Protein AF-A0A7J3JBQ0-F1 (afdb_monomer_lite)

Foldseek 3Di:
DQDPQLDPWDKDKDKDWDADPDQPQFFPQKDWFATWIFIAIDDDPVCVVPQFTLEWDKDKDATHVVVVDDPLWDKAKWFADPVVSATAGFAFDAADNVRRITMGIDGHTHTMIIMTGDDDQCCQALVDWDKFFLPDFLQWQFALAFQCADPLGNQGLQVLRAVVSQVCVVPVVVDGHNHQPQD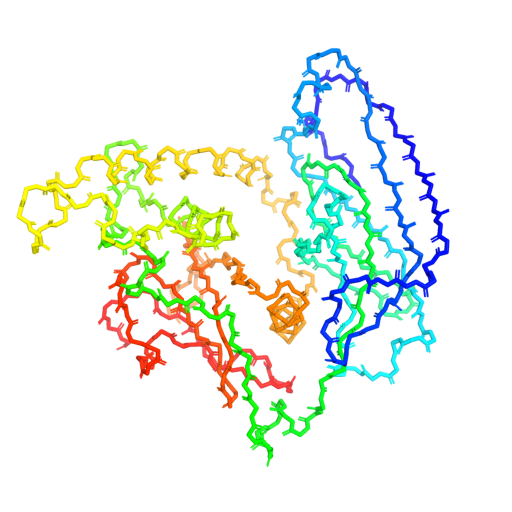DDDNVDCPRSPVRRVNSSVSSVVRCSHHVPADPVRPNRDHDDLLSVVSSQVVRCNGRSTKAKDKDWDDDPVGHTDPHIGIWIFRMDTSQKTAIGGSNDGRDDSPPPLRIFGQHNVHRTPDDRDSDPDD

Structure (mmCIF, N/CA/C/O backbone):
data_AF-A0A7J3JBQ0-F1
#
_entry.id   AF-A0A7J3JBQ0-F1
#
loop_
_atom_site.group_PDB
_atom_site.id
_atom_site.type_symbol
_atom_site.label_atom_id
_atom_site.label_alt_id
_atom_site.label_comp_id
_atom_site.label_asym_id
_atom_site.label_entity_id
_atom_site.label_seq_id
_atom_site.pdbx_PDB_ins_code
_atom_site.Cartn_x
_atom_site.Cartn_y
_atom_site.Cartn_z
_atom_site.occupancy
_atom_site.B_iso_or_equiv
_atom_site.auth_seq_id
_atom_site.auth_comp_id
_atom_site.auth_asym_id
_atom_site.auth_atom_id
_atom_site.pdbx_PDB_model_num
ATOM 1 N N . MET A 1 1 ? -8.208 13.333 13.831 1.00 84.56 1 MET A N 1
ATOM 2 C CA . MET A 1 1 ? -7.727 14.726 13.793 1.00 84.56 1 MET A CA 1
ATOM 3 C C . MET A 1 1 ? -7.898 15.285 12.387 1.00 84.56 1 MET A C 1
ATOM 5 O O . MET A 1 1 ? -7.485 14.633 11.439 1.00 84.56 1 MET A O 1
ATOM 9 N N . VAL A 1 2 ? -8.504 16.468 12.246 1.00 85.94 2 VAL A N 1
ATOM 10 C CA . VAL A 1 2 ? -8.586 17.178 10.956 1.00 85.94 2 VAL A CA 1
ATOM 11 C C . VAL A 1 2 ? -7.499 18.256 10.957 1.00 85.94 2 VAL A C 1
ATOM 13 O O . VAL A 1 2 ? -7.583 19.156 11.800 1.00 85.94 2 VAL A O 1
ATOM 16 N N . PRO A 1 3 ? -6.460 18.170 10.106 1.00 85.31 3 PRO A N 1
ATOM 17 C CA . PRO A 1 3 ? -5.401 19.165 10.109 1.00 85.31 3 PRO A CA 1
ATOM 18 C C . PRO A 1 3 ? -5.907 20.509 9.560 1.00 85.31 3 PRO A C 1
ATOM 20 O O . PRO A 1 3 ? -6.877 20.553 8.791 1.00 85.31 3 PRO A O 1
ATOM 23 N N . PRO A 1 4 ? -5.261 21.631 9.928 1.00 85.06 4 PRO A N 1
ATOM 24 C CA . PRO A 1 4 ? -5.578 22.930 9.352 1.00 85.06 4 PRO A CA 1
ATOM 25 C C . PRO A 1 4 ? -5.521 22.893 7.821 1.00 85.06 4 PRO A C 1
ATOM 27 O O . PRO A 1 4 ? -4.608 22.310 7.233 1.00 85.06 4 PRO A O 1
ATOM 30 N N . ALA A 1 5 ? -6.489 23.555 7.183 1.00 86.19 5 ALA A N 1
ATOM 31 C CA . ALA A 1 5 ? -6.626 23.613 5.728 1.00 86.19 5 ALA A CA 1
ATOM 32 C C . ALA A 1 5 ? -6.818 22.249 5.028 1.00 86.19 5 ALA A C 1
ATOM 34 O O . ALA A 1 5 ? -6.585 22.154 3.829 1.00 86.19 5 ALA A O 1
ATOM 35 N N . ALA A 1 6 ? -7.292 21.211 5.734 1.00 86.38 6 ALA A N 1
ATOM 36 C CA . ALA A 1 6 ? -7.830 20.005 5.087 1.00 86.38 6 ALA A CA 1
ATOM 37 C C . ALA A 1 6 ? -9.113 20.285 4.281 1.00 86.38 6 ALA A C 1
ATOM 39 O O . ALA A 1 6 ? -9.521 19.486 3.447 1.00 86.38 6 ALA A O 1
ATOM 40 N N . THR A 1 7 ? -9.766 21.410 4.558 1.00 87.69 7 THR A N 1
ATOM 41 C CA . THR A 1 7 ? -10.915 21.948 3.831 1.00 87.69 7 THR A CA 1
ATOM 42 C C . THR A 1 7 ? -10.974 23.459 4.068 1.00 87.69 7 THR A C 1
ATOM 44 O O . THR A 1 7 ? -10.470 23.959 5.081 1.00 87.69 7 THR A O 1
ATOM 47 N N . SER A 1 8 ? -11.571 24.194 3.129 1.00 87.06 8 SER A N 1
ATOM 48 C CA . SER A 1 8 ? -11.804 25.643 3.239 1.00 87.06 8 SER A CA 1
ATOM 49 C C . SER A 1 8 ? -13.160 25.998 3.857 1.00 87.06 8 SER A C 1
ATOM 51 O O . SER A 1 8 ? -13.429 27.173 4.115 1.00 87.06 8 SER A O 1
ATOM 53 N N . GLU A 1 9 ? -14.008 25.001 4.114 1.00 89.00 9 GLU A N 1
ATOM 54 C CA . GLU A 1 9 ? -15.359 25.186 4.635 1.00 89.00 9 GLU A CA 1
ATOM 55 C C . GLU A 1 9 ? -15.649 24.330 5.875 1.00 89.00 9 GLU A C 1
ATOM 57 O O . GLU A 1 9 ? -14.892 23.433 6.240 1.00 89.00 9 GLU A O 1
ATOM 62 N N . ASN A 1 10 ? -16.767 24.622 6.545 1.00 88.56 10 ASN A N 1
ATOM 63 C CA . ASN A 1 10 ? -17.211 23.848 7.700 1.00 88.56 10 ASN A CA 1
ATOM 64 C C . ASN A 1 10 ? -17.825 22.523 7.239 1.00 88.56 10 ASN A C 1
ATOM 66 O O . ASN A 1 10 ? -18.817 22.526 6.513 1.00 88.56 10 ASN A O 1
ATOM 70 N N . ILE A 1 11 ? -17.276 21.412 7.728 1.00 91.81 11 ILE A N 1
ATOM 71 C CA . ILE A 1 11 ? -17.759 20.060 7.438 1.00 91.81 11 ILE A CA 1
ATOM 72 C C . ILE A 1 11 ? -18.505 19.507 8.648 1.00 91.81 11 ILE A C 1
ATOM 74 O O . ILE A 1 11 ? -18.041 19.616 9.787 1.00 91.81 11 ILE A O 1
ATOM 78 N N . GLN A 1 12 ? -19.673 18.924 8.398 1.00 90.88 12 GLN A N 1
ATOM 79 C CA . GLN A 1 12 ? -20.440 18.183 9.390 1.00 90.88 12 GLN A CA 1
ATOM 80 C C . GLN A 1 12 ? -20.091 16.704 9.287 1.00 90.88 12 GLN A C 1
ATOM 82 O O . GLN A 1 12 ? -20.143 16.133 8.201 1.00 90.88 12 GLN A O 1
ATOM 87 N N . PHE A 1 13 ? -19.768 16.096 10.426 1.00 91.19 13 PHE A N 1
ATOM 88 C CA . PHE A 1 13 ? -19.478 14.671 10.520 1.00 91.19 13 PHE A CA 1
ATOM 89 C C . PHE A 1 13 ? -20.625 13.968 11.241 1.00 91.19 13 PHE A C 1
ATOM 91 O O . PHE A 1 13 ? -21.042 14.417 12.315 1.00 91.19 13 PHE A O 1
ATOM 98 N N . SER A 1 14 ? -21.089 12.849 10.697 1.00 93.12 14 SER A N 1
ATOM 99 C CA . SER A 1 14 ? -21.918 11.886 11.424 1.00 93.12 14 SER A CA 1
ATOM 100 C C . SER A 1 14 ? -21.177 10.569 11.547 1.00 93.12 14 SER A C 1
ATOM 102 O O . SER A 1 14 ? -20.600 10.077 10.586 1.00 93.12 14 SER A O 1
ATOM 104 N N . ILE A 1 15 ? -21.183 10.008 12.753 1.00 93.88 15 ILE A N 1
ATOM 105 C CA . ILE A 1 15 ? -20.579 8.709 13.034 1.00 93.88 15 ILE A CA 1
ATOM 106 C C . ILE A 1 15 ? -21.689 7.796 13.529 1.00 93.88 15 ILE A C 1
ATOM 108 O O . ILE A 1 15 ? -22.412 8.142 14.468 1.00 93.88 15 ILE A O 1
ATOM 112 N N . SER A 1 16 ? -21.820 6.634 12.906 1.00 96.00 16 SER A N 1
ATOM 113 C CA . SER A 1 16 ? -22.742 5.588 13.331 1.00 96.00 16 SER A CA 1
ATOM 114 C C . SER A 1 16 ? -22.050 4.229 13.313 1.00 96.00 16 SER A C 1
ATOM 116 O O . SER A 1 16 ? -20.932 4.093 12.814 1.00 96.00 16 SER A O 1
ATOM 118 N N . TYR A 1 17 ? -22.673 3.230 13.931 1.00 96.31 17 TYR A N 1
ATOM 119 C CA . TYR A 1 17 ? -22.128 1.881 13.953 1.00 96.31 17 TYR A CA 1
ATOM 120 C C . TYR A 1 17 ? -23.224 0.822 13.936 1.00 96.31 17 TYR A C 1
ATOM 122 O O . TYR A 1 17 ? -24.310 1.026 14.485 1.00 96.31 17 TYR A O 1
ATOM 130 N N . ALA A 1 18 ? -22.910 -0.332 13.354 1.00 95.25 18 ALA A N 1
ATOM 131 C CA . ALA A 1 18 ? -23.806 -1.478 13.268 1.00 95.25 18 ALA A CA 1
ATOM 132 C C . ALA A 1 18 ? -23.086 -2.789 13.608 1.00 95.25 18 ALA A C 1
ATOM 134 O O . ALA A 1 18 ? -21.888 -2.946 13.363 1.00 95.25 18 ALA A O 1
ATOM 135 N N . ASP A 1 19 ? -23.828 -3.739 14.180 1.00 94.31 19 ASP A N 1
ATOM 136 C CA . ASP A 1 19 ? -23.324 -5.094 14.397 1.00 94.31 19 ASP A CA 1
ATOM 137 C C . ASP A 1 19 ? -23.078 -5.806 13.066 1.00 94.31 19 ASP A C 1
ATOM 139 O O . ASP A 1 19 ? -23.892 -5.741 12.142 1.00 94.31 19 ASP A O 1
ATOM 143 N N . VAL A 1 20 ? -21.959 -6.523 12.992 1.00 89.62 20 VAL A N 1
ATOM 144 C CA . VAL A 1 20 ? -21.573 -7.312 11.823 1.00 89.62 20 VAL A CA 1
ATOM 145 C C . VAL A 1 20 ? -21.943 -8.762 12.087 1.00 89.62 20 VAL A C 1
ATOM 147 O O . VAL A 1 20 ? -21.326 -9.432 12.907 1.00 89.62 20 VAL A O 1
ATOM 150 N N . SER A 1 21 ? -22.980 -9.245 11.403 1.00 79.38 21 SER A N 1
ATOM 151 C CA . SER A 1 21 ? -23.399 -10.652 11.499 1.00 79.38 21 SER A CA 1
ATOM 152 C C . SER A 1 21 ? -22.644 -11.558 10.523 1.00 79.38 21 SER A C 1
ATOM 154 O O . SER A 1 21 ? -22.430 -12.735 10.808 1.00 79.38 21 SER A O 1
ATOM 156 N N . ASN A 1 22 ? -22.214 -11.007 9.387 1.00 76.19 22 ASN A N 1
ATOM 157 C CA . ASN A 1 22 ? -21.378 -11.655 8.388 1.00 76.19 22 ASN A CA 1
ATOM 158 C C . ASN A 1 22 ? -20.638 -10.603 7.550 1.00 76.19 22 ASN A C 1
ATOM 160 O O . ASN A 1 22 ? -21.114 -9.483 7.377 1.00 76.19 22 ASN A O 1
ATOM 164 N N . VAL A 1 23 ? -19.502 -10.993 6.975 1.00 79.88 23 VAL A N 1
ATOM 165 C CA . VAL A 1 23 ? -18.815 -10.225 5.930 1.00 79.88 23 VAL A CA 1
ATOM 166 C C . VAL A 1 23 ? -18.577 -11.167 4.768 1.00 79.88 23 VAL A C 1
ATOM 168 O O . VAL A 1 23 ? -17.897 -12.185 4.901 1.00 79.88 23 VAL A O 1
ATOM 171 N N . ASN A 1 24 ? -19.187 -10.861 3.629 1.00 78.19 24 ASN A N 1
ATOM 172 C CA . ASN A 1 24 ? -19.006 -11.672 2.437 1.00 78.19 24 ASN A CA 1
ATOM 173 C C . ASN A 1 24 ? -17.591 -11.466 1.888 1.00 78.19 24 ASN A C 1
ATOM 175 O O . ASN A 1 24 ? -17.124 -10.338 1.784 1.00 78.19 24 ASN A O 1
ATOM 179 N N . GLY A 1 25 ? -16.932 -12.558 1.500 1.00 77.56 25 GLY A N 1
ATOM 180 C CA . GLY A 1 25 ? -15.635 -12.492 0.827 1.00 77.56 25 GLY A CA 1
ATOM 181 C C . GLY A 1 25 ? -14.418 -12.355 1.742 1.00 77.56 25 GLY A C 1
ATOM 182 O O . GLY A 1 25 ? -13.318 -12.244 1.209 1.00 77.56 25 GLY A O 1
ATOM 183 N N . LEU A 1 26 ? -14.568 -12.420 3.074 1.00 87.62 26 LEU A N 1
ATOM 184 C CA . LEU A 1 26 ? -13.399 -12.563 3.947 1.00 87.62 26 LEU A CA 1
ATOM 185 C C . LEU A 1 26 ? -12.677 -13.891 3.661 1.00 87.62 26 LEU A C 1
ATOM 187 O O . LEU A 1 26 ? -13.336 -14.930 3.524 1.00 87.62 26 LEU A O 1
ATOM 191 N N . PRO A 1 27 ? -11.337 -13.880 3.565 1.00 88.81 27 PRO A N 1
ATOM 192 C CA . PRO A 1 27 ? -10.557 -15.095 3.373 1.00 88.81 27 PRO A CA 1
ATOM 193 C C . PRO A 1 27 ? -10.622 -15.994 4.615 1.00 88.81 27 PRO A C 1
ATOM 195 O O . PRO A 1 27 ? -10.949 -15.563 5.721 1.00 88.81 27 PRO A O 1
ATOM 198 N N . GLN A 1 28 ? -10.269 -17.268 4.438 1.00 87.25 28 GLN A N 1
ATOM 199 C CA . GLN A 1 28 ? -10.105 -18.182 5.566 1.00 87.25 28 GLN A CA 1
ATOM 200 C C . GLN A 1 28 ? -9.040 -17.644 6.533 1.00 87.25 28 GLN A C 1
ATOM 202 O O . GLN A 1 28 ? -7.972 -17.225 6.096 1.00 87.25 28 GLN A O 1
ATOM 207 N N . GLY A 1 29 ? -9.334 -17.692 7.834 1.00 87.19 29 GLY A N 1
ATOM 208 C CA . GLY A 1 29 ? -8.451 -17.154 8.871 1.00 87.19 29 GLY A CA 1
ATOM 209 C C . GLY A 1 29 ? -8.616 -15.653 9.108 1.00 87.19 29 GLY A C 1
ATOM 210 O O . GLY A 1 29 ? -7.898 -15.113 9.932 1.00 87.19 29 GLY A O 1
ATOM 211 N N . ALA A 1 30 ? -9.550 -14.974 8.432 1.00 92.00 30 ALA A N 1
ATOM 212 C CA . ALA A 1 30 ? -9.903 -13.594 8.749 1.00 92.00 30 ALA A CA 1
ATOM 213 C C . ALA A 1 30 ? -11.265 -13.497 9.448 1.00 92.00 30 ALA A C 1
ATOM 215 O O . ALA A 1 30 ? -12.238 -14.136 9.030 1.00 92.00 30 ALA A O 1
ATOM 216 N N . SER A 1 31 ? -11.349 -12.654 10.475 1.00 91.56 31 SER A N 1
ATOM 217 C CA . SER A 1 31 ? -12.566 -12.408 11.258 1.00 91.56 31 SER A CA 1
ATOM 218 C C . SER A 1 31 ? -12.794 -10.916 11.497 1.00 91.56 31 SER A C 1
ATOM 220 O O . SER A 1 31 ? -11.837 -10.172 11.711 1.00 91.56 31 SER A O 1
ATOM 222 N N . PRO A 1 32 ? -14.055 -10.443 11.497 1.00 93.50 32 PRO A N 1
ATOM 223 C CA . PRO A 1 32 ? -14.367 -9.094 11.950 1.00 93.50 32 PRO A CA 1
ATOM 224 C C . PRO A 1 32 ? -13.909 -8.893 13.397 1.00 93.50 32 PRO A C 1
ATOM 226 O O . PRO A 1 32 ? -14.232 -9.696 14.268 1.00 93.50 32 PRO A O 1
ATOM 229 N N . ALA A 1 33 ? -13.203 -7.797 13.642 1.00 94.00 33 ALA A N 1
ATOM 230 C CA . ALA A 1 33 ? -12.693 -7.386 14.944 1.00 94.00 33 ALA A CA 1
ATOM 231 C C . ALA A 1 33 ? -13.270 -6.027 15.374 1.00 94.00 33 ALA A C 1
ATOM 233 O O . ALA A 1 33 ? -12.750 -5.380 16.271 1.00 94.00 33 ALA A O 1
ATOM 234 N N . SER A 1 34 ? -14.329 -5.536 14.730 1.00 94.94 34 SER A N 1
ATOM 235 C CA . SER A 1 34 ? -15.082 -4.366 15.189 1.00 94.94 34 SER A CA 1
ATOM 236 C C . SER A 1 34 ? -16.527 -4.427 14.702 1.00 94.94 34 SER A C 1
ATOM 238 O O . SER A 1 34 ? -16.898 -5.248 13.863 1.00 94.94 34 SER A O 1
ATOM 240 N N . LYS A 1 35 ? -17.345 -3.490 15.188 1.00 95.00 35 LYS A N 1
ATOM 241 C CA . LYS A 1 35 ? -18.579 -3.098 14.495 1.00 95.00 35 LYS A CA 1
ATOM 242 C C . LYS A 1 35 ? -18.239 -2.483 13.132 1.00 95.00 35 LYS A C 1
ATOM 244 O O . LYS A 1 35 ? -17.121 -1.999 12.944 1.00 95.00 35 LYS A O 1
ATOM 249 N N . LEU A 1 36 ? -19.206 -2.450 12.217 1.00 94.75 36 LEU A N 1
ATOM 250 C CA . LEU A 1 36 ? -19.108 -1.613 11.023 1.00 94.75 36 LEU A CA 1
ATOM 251 C C . LEU A 1 36 ? -19.275 -0.164 11.475 1.00 94.75 36 LEU A C 1
ATOM 253 O O . LEU A 1 36 ? -20.298 0.154 12.080 1.00 94.75 36 LEU A O 1
ATOM 257 N N . ILE A 1 37 ? -18.271 0.676 11.253 1.00 96.06 37 ILE A N 1
ATOM 258 C CA . ILE A 1 37 ? -18.263 2.081 11.666 1.00 96.06 37 ILE A CA 1
ATOM 259 C C . ILE A 1 37 ? -18.427 2.934 10.416 1.00 96.06 37 ILE A C 1
ATOM 261 O O . ILE A 1 37 ? -17.511 3.021 9.605 1.00 96.06 37 ILE A O 1
ATOM 265 N N . THR A 1 38 ? -19.572 3.587 10.278 1.00 94.75 38 THR A N 1
ATOM 266 C CA . THR A 1 38 ? -19.823 4.533 9.190 1.00 94.75 38 THR A CA 1
ATOM 267 C C . THR A 1 38 ? -19.430 5.920 9.658 1.00 94.75 38 THR A C 1
ATOM 269 O O . THR A 1 38 ? -19.914 6.391 10.695 1.00 94.75 38 THR A O 1
ATOM 272 N N . ILE A 1 39 ? -18.559 6.574 8.897 1.00 92.25 39 ILE A N 1
ATOM 273 C CA . ILE A 1 39 ? -18.278 7.996 9.058 1.00 92.25 39 ILE A CA 1
ATOM 274 C C . ILE A 1 39 ? -18.763 8.677 7.786 1.00 92.25 39 ILE A C 1
ATOM 276 O O . ILE A 1 39 ? -18.259 8.381 6.713 1.00 92.25 39 ILE A O 1
ATOM 280 N N . ASP A 1 40 ? -19.711 9.598 7.905 1.00 90.62 40 ASP A N 1
ATOM 281 C CA . ASP A 1 40 ? -20.103 10.460 6.794 1.00 90.62 40 ASP A CA 1
ATOM 282 C C . ASP A 1 40 ? -19.560 11.864 7.032 1.00 90.62 40 ASP A C 1
ATOM 284 O O . ASP A 1 40 ? -19.584 12.377 8.159 1.00 90.62 40 ASP A O 1
ATOM 288 N N . ALA A 1 41 ? -19.116 12.504 5.955 1.00 90.00 41 ALA A N 1
ATOM 289 C CA . ALA A 1 41 ? -18.790 13.918 5.927 1.00 90.00 41 ALA A CA 1
ATOM 290 C C . ALA A 1 41 ? -19.706 14.625 4.932 1.00 90.00 41 ALA A C 1
ATOM 292 O O . ALA A 1 41 ? -19.916 14.168 3.816 1.00 90.00 41 ALA A O 1
ATOM 293 N N . SER A 1 42 ? -20.259 15.766 5.330 1.00 90.31 42 SER A N 1
ATOM 294 C CA . SER A 1 42 ? -21.062 16.591 4.430 1.00 90.31 42 SER A CA 1
ATOM 295 C C . SER A 1 42 ? -20.705 18.066 4.560 1.00 90.31 42 SER A C 1
ATOM 297 O O . SER A 1 42 ? -20.492 18.591 5.658 1.00 90.31 42 SER A O 1
ATOM 299 N N . GLY A 1 43 ? -20.626 18.733 3.412 1.00 89.81 43 GLY A N 1
ATOM 300 C CA . GLY A 1 43 ? -20.320 20.154 3.269 1.00 89.81 43 GLY A CA 1
ATOM 301 C C . GLY A 1 43 ? -21.168 20.798 2.174 1.00 89.81 43 GLY A C 1
ATOM 302 O O . GLY A 1 43 ? -22.317 20.403 1.940 1.00 89.81 43 GLY A O 1
ATOM 303 N N . SER A 1 44 ? -20.618 21.798 1.484 1.00 90.69 44 SER A N 1
ATOM 304 C CA . SER A 1 44 ? -21.263 22.393 0.311 1.00 90.69 44 SER A CA 1
ATOM 305 C C . SER A 1 44 ? -21.430 21.399 -0.843 1.00 90.69 44 SER A C 1
ATOM 307 O O . SER A 1 44 ? -20.801 20.344 -0.905 1.00 90.69 44 SER A O 1
ATOM 309 N N . THR A 1 45 ? -22.212 21.794 -1.853 1.00 89.38 45 THR A N 1
ATOM 310 C CA . THR A 1 45 ? -22.296 21.087 -3.142 1.00 89.38 45 THR A CA 1
ATOM 311 C C . THR A 1 45 ? -20.927 20.869 -3.798 1.00 89.38 45 THR A C 1
ATOM 313 O O . THR A 1 45 ? -20.773 19.925 -4.568 1.00 89.38 45 THR A O 1
ATOM 316 N N . ILE A 1 46 ? -19.939 21.733 -3.531 1.00 86.50 46 ILE A N 1
ATOM 317 C CA . ILE A 1 46 ? -18.590 21.600 -4.095 1.00 86.50 46 ILE A CA 1
ATOM 318 C C . ILE A 1 46 ? -17.827 20.491 -3.372 1.00 86.50 46 ILE A C 1
ATOM 320 O O . ILE A 1 46 ? -17.289 19.618 -4.050 1.00 86.50 46 ILE A O 1
ATOM 324 N N . PHE A 1 47 ? -17.823 20.485 -2.035 1.00 88.38 47 PHE A N 1
ATOM 325 C CA . PHE A 1 47 ? -17.207 19.407 -1.257 1.00 88.38 47 PHE A CA 1
ATOM 326 C C . PHE A 1 47 ? -17.868 18.064 -1.568 1.00 88.38 47 PHE A C 1
ATOM 328 O O . PHE A 1 47 ? -17.189 17.134 -1.996 1.00 88.38 47 PHE A O 1
ATOM 335 N N . ASN A 1 48 ? -19.202 17.998 -1.510 1.00 87.62 48 ASN A N 1
ATOM 336 C CA . ASN A 1 48 ? -19.966 16.766 -1.741 1.00 87.62 48 ASN A CA 1
ATOM 337 C C . ASN A 1 48 ? -19.827 16.216 -3.176 1.00 87.62 48 ASN A C 1
ATOM 339 O O . ASN A 1 48 ? -20.253 15.098 -3.446 1.00 87.62 48 ASN A O 1
ATOM 343 N N . LYS A 1 49 ? -19.269 16.984 -4.125 1.00 86.94 49 LYS A N 1
ATOM 344 C CA . LYS A 1 49 ? -18.983 16.486 -5.479 1.00 86.94 49 LYS A CA 1
ATOM 345 C C . LYS A 1 49 ? -17.844 15.466 -5.485 1.00 86.94 49 LYS A C 1
ATOM 347 O O . LYS A 1 49 ? -17.857 14.561 -6.316 1.00 86.94 49 LYS A O 1
ATOM 352 N N . TYR A 1 50 ? -16.848 15.664 -4.627 1.00 83.06 50 TYR A N 1
ATOM 353 C CA . TYR A 1 50 ? -15.670 14.800 -4.540 1.00 83.06 50 TYR A CA 1
ATOM 354 C C . TYR A 1 50 ? -15.635 13.995 -3.242 1.00 83.06 50 TYR A C 1
ATOM 356 O O . TYR A 1 50 ? -14.965 12.971 -3.217 1.00 83.06 50 TYR A O 1
ATOM 364 N N . ASP A 1 51 ? -16.348 14.459 -2.210 1.00 85.94 51 ASP A N 1
ATOM 365 C CA . ASP A 1 51 ? -16.422 13.864 -0.873 1.00 85.94 51 ASP A CA 1
ATOM 366 C C . ASP A 1 51 ? -15.033 13.522 -0.311 1.00 85.94 51 ASP A C 1
ATOM 368 O O . ASP A 1 51 ? -14.740 12.422 0.159 1.00 85.94 51 ASP A O 1
ATOM 372 N N . MET A 1 52 ? -14.120 14.482 -0.476 1.00 88.00 52 MET A N 1
ATOM 373 C CA . MET A 1 52 ? -12.704 14.309 -0.205 1.00 88.00 52 MET A CA 1
ATOM 374 C C . MET A 1 52 ? -12.110 15.599 0.358 1.00 88.00 52 MET A C 1
ATOM 376 O O . MET A 1 52 ? -12.392 16.696 -0.126 1.00 88.00 52 MET A O 1
ATOM 380 N N . PHE A 1 53 ? -11.264 15.450 1.369 1.00 88.88 53 PHE A N 1
ATOM 381 C CA . PHE A 1 53 ? -10.466 16.517 1.952 1.00 88.88 53 PHE A CA 1
ATOM 382 C C . PHE A 1 53 ? -9.242 16.828 1.081 1.00 88.88 53 PHE A C 1
ATOM 384 O O . PHE A 1 53 ? -8.650 15.943 0.461 1.00 88.88 53 PHE A O 1
ATOM 391 N N . ASP A 1 54 ? -8.813 18.090 1.102 1.00 87.25 54 ASP A N 1
ATOM 392 C CA . ASP A 1 54 ? -7.600 18.565 0.422 1.00 87.25 54 ASP A CA 1
ATOM 393 C C . ASP A 1 54 ? -6.316 18.037 1.088 1.00 87.25 54 ASP A C 1
ATOM 395 O O . ASP A 1 54 ? -5.245 18.028 0.476 1.00 87.25 54 ASP A O 1
ATOM 399 N N . LYS A 1 55 ? -6.428 17.585 2.345 1.00 87.44 55 LYS A N 1
ATOM 400 C CA . LYS A 1 55 ? -5.378 16.893 3.094 1.00 87.44 55 LYS A CA 1
ATOM 401 C C . LYS A 1 55 ? -5.915 15.609 3.721 1.00 87.44 55 LYS A C 1
ATOM 403 O O . LYS A 1 55 ? -7.046 15.622 4.209 1.00 87.44 55 LYS A O 1
ATOM 408 N N . PRO A 1 56 ? -5.106 14.539 3.812 1.00 87.88 56 PRO A N 1
ATOM 409 C CA . PRO A 1 56 ? -5.451 13.391 4.631 1.00 87.88 56 PRO A CA 1
ATOM 410 C C . PRO A 1 56 ? -5.754 13.800 6.077 1.00 87.88 56 PRO A C 1
ATOM 412 O O . PRO A 1 56 ? -5.068 14.630 6.675 1.00 87.88 56 PRO A O 1
ATOM 415 N N . ILE A 1 57 ? -6.779 13.182 6.640 1.00 88.06 57 ILE A N 1
ATOM 416 C CA . ILE A 1 57 ? -7.205 13.300 8.027 1.00 88.06 57 ILE A CA 1
ATOM 417 C C . ILE A 1 57 ? -6.808 12.039 8.795 1.00 88.06 57 ILE A C 1
ATOM 419 O O . ILE A 1 57 ? -6.802 10.932 8.257 1.00 88.06 57 ILE A O 1
ATOM 423 N N . GLU A 1 58 ? -6.499 12.207 10.073 1.00 90.31 58 GLU A N 1
ATOM 424 C CA . GLU A 1 58 ? -6.183 11.097 10.969 1.00 90.31 58 GLU A CA 1
ATOM 425 C C . GLU A 1 58 ? -7.469 10.557 11.602 1.00 90.31 58 GLU A C 1
ATOM 427 O O . GLU A 1 58 ? -8.261 11.322 12.162 1.00 90.31 58 GLU A O 1
ATOM 432 N N . VAL A 1 59 ? -7.679 9.248 11.552 1.00 91.88 59 VAL A N 1
ATOM 433 C CA . VAL A 1 59 ? -8.841 8.573 12.135 1.00 91.88 59 VAL A CA 1
ATOM 434 C C . VAL A 1 59 ? -8.341 7.520 13.113 1.00 91.88 59 VAL A C 1
ATOM 436 O O . VAL A 1 59 ? -7.501 6.701 12.755 1.00 91.88 59 VAL A O 1
ATOM 439 N N . THR A 1 60 ? -8.868 7.541 14.338 1.00 94.69 60 THR A N 1
ATOM 440 C CA . THR A 1 60 ? -8.579 6.544 15.376 1.00 94.69 60 THR A CA 1
ATOM 441 C C . THR A 1 60 ? -9.866 5.820 15.729 1.00 94.69 60 THR A C 1
ATOM 443 O O . THR A 1 60 ? -10.803 6.450 16.223 1.00 94.69 60 THR A O 1
ATOM 446 N N . LEU A 1 61 ? -9.913 4.512 15.479 1.00 95.94 61 LEU A N 1
ATOM 447 C CA . LEU A 1 61 ? -11.098 3.680 15.693 1.00 95.94 61 LEU A CA 1
ATOM 448 C C . LEU A 1 61 ? -10.808 2.532 16.673 1.00 95.94 61 LEU A C 1
ATOM 450 O O . LEU A 1 61 ? -9.692 2.003 16.673 1.00 95.94 61 LEU A O 1
ATOM 454 N N . PRO A 1 62 ? -11.791 2.146 17.509 1.00 96.19 62 PRO A N 1
ATOM 455 C CA . PRO A 1 62 ? -11.657 1.033 18.439 1.00 96.19 62 PRO A CA 1
ATOM 456 C C . PRO A 1 62 ? -11.911 -0.321 17.766 1.00 96.19 62 PRO A C 1
ATOM 458 O O . PRO A 1 62 ? -12.778 -0.432 16.896 1.00 96.19 62 PRO A O 1
ATOM 461 N N . TYR A 1 63 ? -11.217 -1.355 18.232 1.00 94.88 63 TYR A N 1
ATOM 462 C CA . TYR A 1 63 ? -11.457 -2.753 17.877 1.00 94.88 63 TYR A CA 1
ATOM 463 C C . TYR A 1 63 ? -11.791 -3.594 19.121 1.00 94.88 63 TYR A C 1
ATOM 465 O O . TYR A 1 63 ? -11.570 -3.181 20.260 1.00 94.88 63 TYR A O 1
ATOM 473 N N . ASP A 1 64 ? -12.379 -4.764 18.897 1.00 92.00 64 ASP A N 1
ATOM 474 C CA . ASP A 1 64 ? -12.753 -5.740 19.913 1.00 92.00 64 ASP A CA 1
ATOM 475 C C . ASP A 1 64 ? -11.540 -6.591 20.301 1.00 92.00 64 ASP A C 1
ATOM 477 O O . ASP A 1 64 ? -11.038 -7.408 19.526 1.00 92.00 64 ASP A O 1
ATOM 481 N N . SER A 1 65 ? -11.069 -6.403 21.529 1.00 85.69 65 SER A N 1
ATOM 482 C CA . SER A 1 65 ? -9.918 -7.123 22.066 1.00 85.69 65 SER A CA 1
ATOM 483 C C . SER A 1 65 ? -10.193 -8.565 22.460 1.00 85.69 65 SER A C 1
ATOM 485 O O . SER A 1 65 ? -9.258 -9.284 22.788 1.00 85.69 65 SER A O 1
ATOM 487 N N . THR A 1 66 ? -11.452 -9.002 22.436 1.00 82.94 66 THR A N 1
ATOM 488 C CA . THR A 1 66 ? -11.801 -10.413 22.660 1.00 82.94 66 THR A CA 1
ATOM 489 C C . THR A 1 66 ? -11.598 -11.277 21.417 1.00 82.94 66 THR A C 1
ATOM 491 O O . THR A 1 66 ? -11.669 -12.504 21.503 1.00 82.94 66 THR A O 1
ATOM 494 N N . VAL A 1 67 ? -11.373 -10.631 20.270 1.00 74.50 67 VAL A N 1
ATOM 495 C CA . VAL A 1 67 ? -11.069 -11.272 18.991 1.00 74.50 67 VAL A CA 1
ATOM 496 C C . VAL A 1 67 ? -9.552 -11.284 18.777 1.00 74.50 67 VAL A C 1
ATOM 498 O O . VAL A 1 67 ? -9.012 -12.326 18.448 1.00 74.50 67 VAL A O 1
ATOM 501 N N . ALA A 1 68 ? -8.861 -10.186 19.109 1.00 65.81 68 ALA A N 1
ATOM 502 C CA . ALA A 1 68 ? -7.403 -10.052 19.027 1.00 65.81 68 ALA A CA 1
ATOM 503 C C . ALA A 1 68 ? -6.663 -10.854 20.118 1.00 65.81 68 ALA A C 1
ATOM 505 O O . ALA A 1 68 ? -6.377 -10.343 21.205 1.00 65.81 68 ALA A O 1
ATOM 506 N N . ASN A 1 69 ? -6.356 -12.119 19.831 1.00 61.50 69 ASN A N 1
ATOM 507 C CA . ASN A 1 69 ? -5.949 -13.083 20.864 1.00 61.50 69 ASN A CA 1
ATOM 508 C C . ASN A 1 69 ? -4.453 -13.434 20.858 1.00 61.50 69 ASN A C 1
ATOM 510 O O . ASN A 1 69 ? -3.970 -14.061 21.804 1.00 61.50 69 ASN A O 1
ATOM 514 N N . ASP A 1 70 ? -3.728 -13.052 19.806 1.00 65.75 70 ASP A N 1
ATOM 515 C CA . ASP A 1 70 ? -2.320 -13.387 19.590 1.00 65.75 70 ASP A CA 1
ATOM 516 C C . ASP A 1 70 ? -1.596 -12.202 18.931 1.00 65.75 70 ASP A C 1
ATOM 518 O O . ASP A 1 70 ? -2.090 -11.636 17.958 1.00 65.75 70 ASP A O 1
ATOM 522 N N . ASP A 1 71 ? -0.406 -11.849 19.428 1.00 68.38 71 ASP A N 1
ATOM 523 C CA . ASP A 1 71 ? 0.433 -10.779 18.863 1.00 68.38 71 ASP A CA 1
ATOM 524 C C . ASP A 1 71 ? 0.761 -11.015 17.368 1.00 68.38 71 ASP A C 1
ATOM 526 O O . ASP A 1 71 ? 1.085 -10.076 16.636 1.00 68.38 71 ASP A O 1
ATOM 530 N N . THR A 1 72 ? 0.693 -12.266 16.899 1.00 72.31 72 THR A N 1
ATOM 531 C CA . THR A 1 72 ? 0.913 -12.636 15.491 1.00 72.31 72 THR A CA 1
ATOM 532 C C . THR A 1 72 ? -0.277 -12.382 14.575 1.00 72.31 72 THR A C 1
ATOM 534 O O . THR A 1 72 ? -0.093 -12.394 13.355 1.00 72.31 72 THR A O 1
ATOM 537 N N . SER A 1 73 ? -1.457 -12.113 15.135 1.00 86.31 73 SER A N 1
ATOM 538 C CA . SER A 1 73 ? -2.704 -11.923 14.397 1.00 86.31 73 SER A CA 1
ATOM 539 C C . SER A 1 73 ? -3.036 -10.433 14.280 1.00 86.31 73 SER A C 1
ATOM 541 O O . SER A 1 73 ? -3.698 -9.868 15.153 1.00 86.31 73 SER A O 1
ATOM 543 N N . PRO A 1 74 ? -2.550 -9.729 13.236 1.00 91.00 74 PRO A N 1
ATOM 544 C CA . PRO A 1 74 ? -2.745 -8.291 13.139 1.00 91.00 74 PRO A CA 1
ATOM 545 C C . PRO A 1 74 ? -4.216 -7.939 12.942 1.00 91.00 74 PRO A C 1
ATOM 547 O O . PRO A 1 74 ? -4.857 -8.396 11.992 1.00 91.00 74 PRO A O 1
ATOM 550 N N . VAL A 1 75 ? -4.708 -7.018 13.768 1.00 94.00 75 VAL A N 1
ATOM 551 C CA . VAL A 1 75 ? -5.967 -6.314 13.520 1.00 94.00 75 VAL A CA 1
ATOM 552 C C . VAL A 1 75 ? -5.682 -5.084 12.673 1.00 94.00 75 VAL A C 1
ATOM 554 O O . VAL A 1 75 ? -4.832 -4.268 13.032 1.00 94.00 75 VAL A O 1
ATOM 557 N N . ARG A 1 76 ? -6.368 -4.921 11.542 1.00 94.88 76 ARG A N 1
ATOM 558 C CA . ARG A 1 76 ? -6.245 -3.733 10.679 1.00 94.88 76 ARG A CA 1
ATOM 559 C C . ARG A 1 76 ? -7.617 -3.243 10.243 1.00 94.88 76 ARG A C 1
ATOM 561 O O . ARG A 1 76 ? -8.550 -4.032 10.131 1.00 94.88 76 ARG A O 1
ATOM 568 N N . PHE A 1 77 ? -7.739 -1.937 10.018 1.00 95.31 77 PHE A N 1
ATOM 569 C CA . PHE A 1 77 ? -8.953 -1.365 9.448 1.00 95.31 77 PHE A CA 1
ATOM 570 C C . PHE A 1 77 ? -8.923 -1.428 7.924 1.00 95.31 77 PHE A C 1
ATOM 572 O O . PHE A 1 77 ? -7.887 -1.281 7.276 1.00 95.31 77 PHE A O 1
ATOM 579 N N . TYR A 1 78 ? -10.106 -1.639 7.372 1.00 94.69 78 TYR A N 1
ATOM 580 C CA . TYR A 1 78 ? -10.386 -1.653 5.950 1.00 94.69 78 TYR A CA 1
ATOM 581 C C . TYR A 1 78 ? -11.582 -0.754 5.707 1.00 94.69 78 TYR A C 1
ATOM 583 O O . TYR A 1 78 ? -12.485 -0.691 6.547 1.00 94.69 78 TYR A O 1
ATOM 591 N N . TRP A 1 79 ? -11.599 -0.068 4.570 1.00 91.56 79 TRP A N 1
ATOM 592 C CA . TRP A 1 79 ? -12.819 0.579 4.119 1.00 91.56 79 TRP A CA 1
ATOM 593 C C . TRP A 1 79 ? -13.627 -0.425 3.295 1.00 91.56 79 TRP A C 1
ATOM 595 O O . TRP A 1 79 ? -13.072 -1.218 2.532 1.00 91.56 79 TRP A O 1
ATOM 605 N N . TYR A 1 80 ? -14.937 -0.426 3.498 1.00 89.81 80 TYR A N 1
ATOM 606 C CA . TYR A 1 80 ? -15.874 -1.276 2.787 1.00 89.81 80 TYR A CA 1
ATOM 607 C C . TYR A 1 80 ? -16.501 -0.492 1.638 1.00 89.81 80 TYR A C 1
ATOM 609 O O . TYR A 1 80 ? -17.084 0.577 1.834 1.00 89.81 80 TYR A O 1
ATOM 617 N N . ASP A 1 81 ? -16.370 -1.033 0.432 1.00 85.69 81 ASP A N 1
ATOM 618 C CA . ASP A 1 81 ? -17.066 -0.566 -0.755 1.00 85.69 81 ASP A CA 1
ATOM 619 C C . ASP A 1 81 ? -18.398 -1.307 -0.874 1.00 85.69 81 ASP A C 1
ATOM 621 O O . ASP A 1 81 ? -18.456 -2.465 -1.299 1.00 85.69 81 ASP A O 1
ATOM 625 N N . SER A 1 82 ? -19.489 -0.629 -0.532 1.00 81.94 82 SER A N 1
ATOM 626 C CA . SER A 1 82 ? -20.834 -1.196 -0.635 1.00 81.94 82 SER A CA 1
ATOM 627 C C . SER A 1 82 ? -21.285 -1.455 -2.079 1.00 81.94 82 SER A C 1
ATOM 629 O O . SER A 1 82 ? -22.174 -2.283 -2.288 1.00 81.94 82 SER A O 1
ATOM 631 N N . GLN A 1 83 ? -20.678 -0.806 -3.082 1.00 82.44 83 GLN A N 1
ATOM 632 C CA . GLN A 1 83 ? -21.021 -1.005 -4.494 1.00 82.44 83 GLN A CA 1
ATOM 633 C C . GLN A 1 83 ? -20.428 -2.302 -5.040 1.00 82.44 83 GLN A C 1
ATOM 635 O O . GLN A 1 83 ? -21.077 -2.999 -5.823 1.00 82.44 83 GLN A O 1
ATOM 640 N N . THR A 1 84 ? -19.200 -2.630 -4.636 1.00 81.38 84 THR A N 1
ATOM 641 C CA . THR A 1 84 ? -18.505 -3.845 -5.089 1.00 81.38 84 THR A CA 1
ATOM 642 C C . THR A 1 84 ? -18.542 -4.982 -4.068 1.00 81.38 84 THR A C 1
ATOM 644 O O . THR A 1 84 ? -18.216 -6.120 -4.416 1.00 81.38 84 THR A O 1
ATOM 647 N N . GLY A 1 85 ? -18.970 -4.706 -2.834 1.00 83.62 85 GLY A N 1
ATOM 648 C CA . GLY A 1 85 ? -18.974 -5.652 -1.721 1.00 83.62 85 GLY A CA 1
ATOM 649 C C . GLY A 1 85 ? -17.565 -6.064 -1.293 1.00 83.62 85 GLY A C 1
ATOM 650 O O . GLY A 1 85 ? -17.378 -7.200 -0.858 1.00 83.62 85 GLY A O 1
ATOM 651 N N . ARG A 1 86 ? -16.569 -5.190 -1.484 1.00 86.25 86 ARG A N 1
ATOM 652 C CA . ARG A 1 86 ? -15.150 -5.476 -1.231 1.00 86.25 86 ARG A CA 1
ATOM 653 C C . ARG A 1 86 ? -14.600 -4.632 -0.097 1.00 86.25 86 ARG A C 1
ATOM 655 O O . ARG A 1 86 ? -15.052 -3.519 0.143 1.00 86.25 86 ARG A O 1
ATOM 662 N N . LEU A 1 87 ? -13.592 -5.178 0.569 1.00 91.50 87 LEU A N 1
ATOM 663 C CA . LEU A 1 87 ? -12.738 -4.440 1.487 1.00 91.50 87 LEU A CA 1
ATOM 664 C C . LEU A 1 87 ? -11.481 -3.999 0.743 1.00 91.50 87 LEU A C 1
ATOM 666 O O . LEU A 1 87 ? -10.908 -4.784 -0.014 1.00 91.50 87 LEU A O 1
ATOM 670 N N . ASP A 1 88 ? -11.027 -2.781 1.004 1.00 90.00 88 ASP A N 1
ATOM 671 C CA . ASP A 1 88 ? -9.702 -2.323 0.599 1.00 90.00 88 ASP A CA 1
ATOM 672 C C . ASP A 1 88 ? -8.982 -1.687 1.799 1.00 90.00 88 ASP A C 1
ATOM 674 O O . ASP A 1 88 ? -9.593 -1.206 2.759 1.00 90.00 88 ASP A O 1
ATOM 678 N N . SER A 1 89 ? -7.658 -1.811 1.807 1.00 89.62 89 SER A N 1
ATOM 679 C CA . SER A 1 89 ? -6.821 -1.476 2.955 1.00 89.62 89 SER A CA 1
ATOM 680 C C . SER A 1 89 ? -6.896 0.017 3.253 1.00 89.62 89 SER A C 1
ATOM 682 O O . SER A 1 89 ? -6.734 0.847 2.353 1.00 89.62 89 SER A O 1
ATOM 684 N N . THR A 1 90 ? -7.046 0.378 4.527 1.00 89.06 90 THR A N 1
ATOM 685 C CA . THR A 1 90 ? -6.681 1.730 4.960 1.00 89.06 90 THR A CA 1
ATOM 686 C C . THR A 1 90 ? -5.159 1.849 5.066 1.00 89.06 90 THR A C 1
ATOM 688 O O . THR A 1 90 ? -4.423 0.861 5.004 1.00 89.06 90 THR A O 1
ATOM 691 N N . GLY A 1 91 ? -4.654 3.066 5.280 1.00 83.19 91 GLY A N 1
ATOM 692 C CA . GLY A 1 91 ? -3.299 3.218 5.810 1.00 83.19 91 GLY A CA 1
ATOM 693 C C . GLY A 1 91 ? -3.160 2.572 7.197 1.00 83.19 91 GLY A C 1
ATOM 694 O O . GLY A 1 91 ? -4.141 2.163 7.815 1.00 83.19 91 GLY A O 1
ATOM 695 N N . PHE A 1 92 ? -1.937 2.533 7.718 1.00 88.56 92 PHE A N 1
ATOM 696 C CA . PHE A 1 92 ? -1.664 2.160 9.104 1.00 88.56 92 PHE A CA 1
ATOM 697 C C . PHE A 1 92 ? -0.618 3.116 9.667 1.00 88.56 92 PHE A C 1
ATOM 699 O O . PHE A 1 92 ? 0.494 3.193 9.142 1.00 88.56 92 PHE A O 1
ATOM 706 N N . LEU A 1 93 ? -0.993 3.866 10.702 1.00 88.81 93 LEU A N 1
ATOM 707 C CA . LEU A 1 93 ? -0.104 4.813 11.367 1.00 88.81 93 LEU A CA 1
ATOM 708 C C . LEU A 1 93 ? 0.376 4.260 12.707 1.00 88.81 93 LEU A C 1
ATOM 710 O O . LEU A 1 93 ? 1.578 4.258 12.968 1.00 88.81 93 LEU A O 1
ATOM 714 N N . SER A 1 94 ? -0.551 3.786 13.543 1.00 89.69 94 SER A N 1
ATOM 715 C CA . SER A 1 94 ? -0.244 3.272 14.878 1.00 89.69 94 SER A CA 1
ATOM 716 C C . SER A 1 94 ? -1.327 2.365 15.436 1.00 89.69 94 SER A C 1
ATOM 718 O O . SER A 1 94 ? -2.474 2.375 14.986 1.00 89.69 94 SER A O 1
ATOM 720 N N . GLU A 1 95 ? -0.951 1.624 16.471 1.00 90.12 95 GLU A N 1
ATOM 721 C CA . GLU A 1 95 ? -1.846 0.833 17.299 1.00 90.12 95 GLU A CA 1
ATOM 722 C C . GLU A 1 95 ? -1.548 1.115 18.775 1.00 90.12 95 GLU A C 1
ATOM 724 O O . GLU A 1 95 ? -0.388 1.165 19.189 1.00 90.12 95 GLU A O 1
ATOM 729 N N . ASP A 1 96 ? -2.599 1.306 19.567 1.00 91.38 96 ASP A N 1
ATOM 730 C CA . ASP A 1 96 ? -2.536 1.326 21.026 1.00 91.38 96 ASP A CA 1
ATOM 731 C C . ASP A 1 96 ? -3.239 0.069 21.541 1.00 91.38 96 ASP A C 1
ATOM 733 O O . ASP A 1 96 ? -4.465 0.035 21.662 1.00 91.38 96 ASP A O 1
ATOM 737 N N . THR A 1 97 ? -2.456 -0.967 21.842 1.00 88.44 97 THR A N 1
ATOM 738 C CA . THR A 1 97 ? -2.960 -2.263 22.322 1.00 88.44 97 THR A CA 1
ATOM 739 C C . THR A 1 97 ? -3.529 -2.197 23.736 1.00 88.44 97 THR A C 1
ATOM 741 O O . THR A 1 97 ? -4.264 -3.091 24.135 1.00 88.44 97 THR A O 1
ATOM 744 N N . SER A 1 98 ? -3.240 -1.139 24.503 1.00 89.94 98 SER A N 1
ATOM 745 C CA . SER A 1 98 ? -3.823 -0.949 25.837 1.00 89.94 98 SER A CA 1
ATOM 746 C C . SER A 1 98 ? -5.233 -0.363 25.775 1.00 89.94 98 SER A C 1
ATOM 748 O O . SER A 1 98 ? -6.054 -0.619 26.656 1.00 89.94 98 SER A O 1
ATOM 750 N N . LYS A 1 99 ? -5.513 0.432 24.735 1.00 93.38 99 LYS A N 1
ATOM 751 C CA . LYS A 1 99 ? -6.827 1.041 24.480 1.00 93.38 99 LYS A CA 1
ATOM 752 C C . LYS A 1 99 ? -7.620 0.324 23.394 1.00 93.38 99 LYS A C 1
ATOM 754 O O . LYS A 1 99 ? -8.779 0.668 23.188 1.00 93.38 99 LYS A O 1
ATOM 759 N N . HIS A 1 100 ? -6.994 -0.633 22.714 1.00 93.38 100 HIS A N 1
ATOM 760 C CA . HIS A 1 100 ? -7.540 -1.362 21.576 1.00 93.38 100 HIS A CA 1
ATOM 761 C C . HIS A 1 100 ? -8.017 -0.419 20.470 1.00 93.38 100 HIS A C 1
ATOM 763 O O . HIS A 1 100 ? -9.161 -0.467 20.022 1.00 93.38 100 HIS A O 1
ATOM 769 N N . THR A 1 101 ? -7.133 0.493 20.058 1.00 95.06 101 THR A N 1
ATOM 770 C CA . THR A 1 101 ? -7.412 1.453 18.983 1.00 95.06 101 THR A CA 1
ATOM 771 C C . THR A 1 101 ? -6.335 1.433 17.916 1.00 95.06 101 THR A C 1
ATOM 773 O O . THR A 1 101 ? -5.148 1.378 18.240 1.00 95.06 101 THR A O 1
ATOM 776 N N . ILE A 1 102 ? -6.740 1.584 16.659 1.00 94.25 102 ILE A N 1
ATOM 777 C CA . ILE A 1 102 ? -5.838 1.734 15.514 1.00 94.25 102 ILE A CA 1
ATOM 778 C C . ILE A 1 102 ? -6.043 3.111 14.903 1.00 94.25 102 ILE A C 1
ATOM 780 O O . ILE A 1 102 ? -7.174 3.584 14.780 1.00 94.25 102 ILE A O 1
ATOM 784 N N . THR A 1 103 ? -4.937 3.734 14.508 1.00 93.31 103 THR A N 1
ATOM 785 C CA . THR A 1 103 ? -4.921 5.030 13.836 1.00 93.31 103 THR A CA 1
ATOM 786 C C . THR A 1 103 ? -4.455 4.883 12.392 1.00 93.31 103 THR A C 1
ATOM 788 O O . THR A 1 103 ? -3.461 4.204 12.118 1.00 93.31 103 THR A O 1
ATOM 791 N N . PHE A 1 104 ? -5.142 5.546 11.465 1.00 91.12 104 PHE A N 1
ATOM 792 C CA . PHE A 1 104 ? -4.803 5.582 10.042 1.00 91.12 104 PHE A CA 1
ATOM 793 C C . PHE A 1 104 ? -5.112 6.946 9.416 1.00 91.12 104 PHE A C 1
ATOM 795 O O . PHE A 1 104 ? -5.800 7.777 10.006 1.00 91.12 104 PHE A O 1
ATOM 802 N N . LEU A 1 105 ? -4.590 7.169 8.208 1.00 87.88 105 LEU A N 1
ATOM 803 C CA . LEU A 1 105 ? -4.885 8.347 7.394 1.00 87.88 105 LEU A CA 1
ATOM 804 C C . LEU A 1 105 ? -5.899 7.996 6.304 1.00 87.88 105 LEU A C 1
ATOM 806 O O . LEU A 1 105 ? -5.772 6.954 5.656 1.00 87.88 105 LEU A O 1
ATOM 810 N N . THR A 1 106 ? -6.859 8.885 6.068 1.00 87.25 106 THR A N 1
ATOM 811 C CA . THR A 1 106 ? -7.777 8.818 4.922 1.00 87.25 106 THR A CA 1
ATOM 812 C C . THR A 1 106 ? -8.049 10.215 4.374 1.00 87.25 106 THR A C 1
ATOM 814 O O . THR A 1 106 ? -7.897 11.187 5.100 1.00 87.25 106 THR A O 1
ATOM 817 N N . ALA A 1 107 ? -8.426 10.348 3.104 1.00 86.00 107 ALA A N 1
ATOM 818 C CA . ALA A 1 107 ? -8.847 11.629 2.522 1.00 86.00 107 ALA A CA 1
ATOM 819 C C . ALA A 1 107 ? -10.353 11.678 2.229 1.00 86.00 107 ALA A C 1
ATOM 821 O O . ALA A 1 107 ? -10.886 12.756 2.015 1.00 86.00 107 ALA A O 1
ATOM 822 N N . SER A 1 108 ? -11.040 10.541 2.252 1.00 85.25 108 SER A N 1
ATOM 823 C CA . SER A 1 108 ? -12.496 10.425 2.147 1.00 85.25 108 SER A CA 1
ATOM 824 C C . SER A 1 108 ? -13.002 9.494 3.244 1.00 85.25 108 SER A C 1
ATOM 826 O O . SER A 1 108 ? -12.214 8.765 3.859 1.00 85.25 108 SER A O 1
ATOM 828 N N . PHE A 1 109 ? -14.301 9.505 3.519 1.00 84.44 109 PHE A N 1
ATOM 829 C CA . PHE A 1 109 ? -14.878 8.536 4.441 1.00 84.44 109 PHE A CA 1
ATOM 830 C C . PHE A 1 109 ? -15.762 7.525 3.731 1.00 84.44 109 PHE A C 1
ATOM 832 O O . PHE A 1 109 ? -16.239 7.749 2.624 1.00 84.44 109 PHE A O 1
ATOM 839 N N . SER A 1 110 ? -15.910 6.385 4.390 1.00 84.94 110 SER A N 1
ATOM 840 C CA . SER A 1 110 ? -16.789 5.296 4.004 1.00 84.94 110 SER A CA 1
ATOM 841 C C . SER A 1 110 ? -17.190 4.544 5.277 1.00 84.94 110 SER A C 1
ATOM 843 O O . SER A 1 110 ? -16.951 4.991 6.406 1.00 84.94 110 SER A O 1
ATOM 845 N N . ASP A 1 111 ? -17.746 3.360 5.085 1.00 92.56 111 ASP A N 1
ATOM 846 C CA . ASP A 1 111 ? -17.831 2.330 6.101 1.00 92.56 111 ASP A CA 1
ATOM 847 C C . ASP A 1 111 ? -16.441 1.748 6.390 1.00 92.56 111 ASP A C 1
ATOM 849 O O . ASP A 1 111 ? -15.702 1.390 5.472 1.00 92.56 111 ASP A O 1
ATOM 853 N N . PHE A 1 112 ? -16.092 1.614 7.667 1.00 94.75 112 PHE A N 1
ATOM 854 C CA . PHE A 1 112 ? -14.840 1.027 8.134 1.00 94.75 112 PHE A CA 1
ATOM 855 C C . PHE A 1 112 ? -15.098 -0.217 8.977 1.00 94.75 112 PHE A C 1
ATOM 857 O O . PHE A 1 112 ? -15.997 -0.245 9.820 1.00 94.75 112 PHE A O 1
ATOM 864 N N . LEU A 1 113 ? -14.262 -1.232 8.788 1.00 95.06 113 LEU A N 1
ATOM 865 C CA . LEU A 1 113 ? -14.309 -2.477 9.540 1.00 95.06 113 LEU A CA 1
ATOM 866 C C . LEU A 1 113 ? -12.897 -2.904 9.942 1.00 95.06 113 LEU A C 1
ATOM 868 O O . LEU A 1 113 ? -12.013 -2.988 9.089 1.00 95.06 113 LEU A O 1
ATOM 872 N N . ALA A 1 114 ? -12.688 -3.203 11.223 1.00 95.31 114 ALA A N 1
ATOM 873 C CA . ALA A 1 114 ? -11.488 -3.891 11.669 1.00 95.31 114 ALA A CA 1
ATOM 874 C C . ALA A 1 114 ? -11.600 -5.379 11.340 1.00 95.31 114 ALA A C 1
ATOM 876 O O . ALA A 1 114 ? -12.633 -6.004 11.589 1.00 95.31 114 ALA A O 1
ATOM 877 N N . VAL A 1 115 ? -10.524 -5.948 10.816 1.00 95.00 115 VAL A N 1
ATOM 878 C CA . VAL A 1 115 ? -10.394 -7.373 10.523 1.00 95.00 115 VAL A CA 1
ATOM 879 C C . VAL A 1 115 ? -9.122 -7.874 11.191 1.00 95.00 115 VAL A C 1
ATOM 881 O O . VAL A 1 115 ? -8.056 -7.282 11.020 1.00 95.00 115 VAL A O 1
ATOM 884 N N . GLU A 1 116 ? -9.252 -8.942 11.966 1.00 94.19 116 GLU A N 1
ATOM 885 C CA . GLU A 1 116 ? -8.135 -9.754 12.437 1.00 94.19 116 GLU A CA 1
ATOM 886 C C . GLU A 1 116 ? -7.797 -10.790 11.366 1.00 94.19 116 GLU A C 1
ATOM 888 O O . GLU A 1 116 ? -8.698 -11.347 10.733 1.00 94.19 116 GLU A O 1
ATOM 893 N N . VAL A 1 117 ? -6.508 -11.057 11.172 1.00 93.31 117 VAL A N 1
ATOM 894 C CA . VAL A 1 117 ? -6.033 -12.155 10.329 1.00 93.31 117 VAL A CA 1
ATOM 895 C C . VAL A 1 117 ? -5.173 -13.088 11.168 1.00 93.31 117 VAL A C 1
ATOM 897 O O . VAL A 1 117 ? -4.117 -12.675 11.633 1.00 93.31 117 VAL A O 1
ATOM 900 N N . ASP A 1 118 ? -5.601 -14.339 11.303 1.00 90.62 118 ASP A N 1
ATOM 901 C CA . ASP A 1 118 ? -4.854 -15.416 11.950 1.00 90.62 118 ASP A CA 1
ATOM 902 C C . ASP A 1 118 ? -3.667 -15.829 11.069 1.00 90.62 118 ASP A C 1
ATOM 904 O O . ASP A 1 118 ? -3.828 -16.358 9.960 1.00 90.62 118 ASP A O 1
ATOM 908 N N . ILE A 1 119 ? -2.459 -15.547 11.558 1.00 90.19 119 ILE A N 1
ATOM 909 C CA . ILE A 1 119 ? -1.202 -15.950 10.932 1.00 90.19 119 ILE A CA 1
ATOM 910 C C . ILE A 1 119 ? -0.367 -16.659 11.989 1.00 90.19 119 ILE A C 1
ATOM 912 O O . ILE A 1 119 ? 0.079 -16.055 12.959 1.00 90.19 119 ILE A O 1
ATOM 916 N N . LEU A 1 120 ? -0.084 -17.941 11.776 1.00 89.44 120 LEU A N 1
ATOM 917 C CA . LEU A 1 120 ? 0.648 -18.727 12.761 1.00 89.44 120 LEU A CA 1
ATOM 918 C C . LEU A 1 120 ? 2.095 -18.238 12.872 1.00 89.44 120 LEU A C 1
ATOM 920 O O 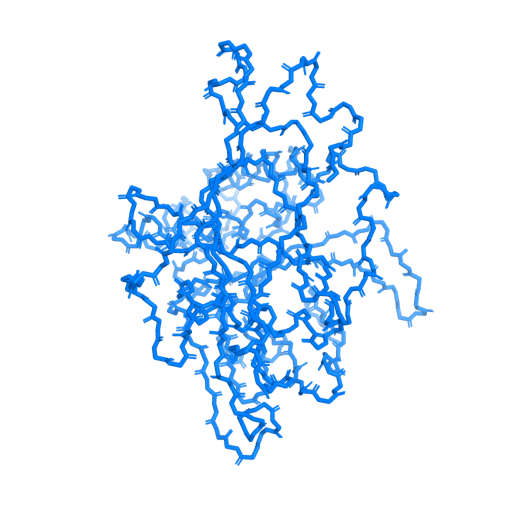. LEU A 1 120 ? 2.782 -18.077 11.862 1.00 89.44 120 LEU A O 1
ATOM 924 N N . LEU A 1 121 ? 2.626 -18.134 14.096 1.00 89.06 121 LEU A N 1
ATOM 925 C CA . LEU A 1 121 ? 4.036 -17.775 14.308 1.00 89.06 121 LEU A CA 1
ATOM 926 C C . LEU A 1 121 ? 4.995 -18.653 13.489 1.00 89.06 121 LEU A C 1
ATOM 928 O O . LEU A 1 121 ? 5.948 -18.144 12.910 1.00 89.06 121 LEU A O 1
ATOM 932 N N . SER A 1 122 ? 4.711 -19.955 13.391 1.00 89.81 122 SER A N 1
ATOM 933 C CA . SER A 1 122 ? 5.517 -20.918 12.624 1.00 89.81 122 SER A CA 1
ATOM 934 C C . SER A 1 122 ? 5.582 -20.615 11.119 1.00 89.81 122 SER A C 1
ATOM 936 O O . SER A 1 122 ? 6.520 -21.043 10.445 1.00 89.81 122 SER A O 1
ATOM 938 N N . GLN A 1 123 ? 4.615 -19.875 10.571 1.00 90.94 123 GLN A N 1
ATOM 939 C CA . GLN A 1 123 ? 4.624 -19.391 9.186 1.00 90.94 123 GLN A CA 1
ATOM 940 C C . GLN A 1 123 ? 5.543 -18.174 9.031 1.00 90.94 123 GLN A C 1
ATOM 942 O O . GLN A 1 123 ? 6.210 -18.020 8.009 1.00 90.94 123 GLN A O 1
ATOM 947 N N . LEU A 1 124 ? 5.614 -17.322 10.058 1.00 89.88 124 LEU A N 1
ATOM 948 C CA . LEU A 1 124 ? 6.408 -16.090 10.055 1.00 89.88 124 LEU A CA 1
ATOM 949 C C . LEU A 1 124 ? 7.842 -16.272 10.579 1.00 89.88 124 LEU A C 1
ATOM 951 O O . LEU A 1 124 ? 8.703 -15.440 10.287 1.00 89.88 124 LEU A O 1
ATOM 955 N N . SER A 1 125 ? 8.110 -17.342 11.3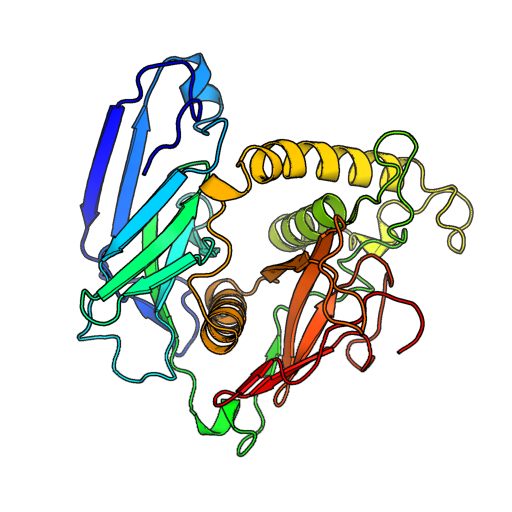35 1.00 87.12 125 SER A N 1
ATOM 956 C CA . SER A 1 125 ? 9.448 -17.737 11.801 1.00 87.12 125 SER A CA 1
ATOM 957 C C . SER A 1 125 ? 10.209 -18.602 10.788 1.00 87.12 125 SER A C 1
ATOM 959 O O . SER A 1 125 ? 11.396 -18.868 10.974 1.00 87.12 125 SER A O 1
ATOM 961 N N . GLY A 1 126 ? 9.548 -19.026 9.703 1.00 83.25 126 GLY A N 1
ATOM 962 C CA . GLY A 1 126 ? 10.126 -19.888 8.669 1.00 83.25 126 GLY A CA 1
ATOM 963 C C . GLY A 1 126 ? 10.211 -21.370 9.054 1.00 83.25 126 GLY A C 1
ATOM 964 O O . GLY A 1 126 ? 10.862 -22.142 8.353 1.00 83.25 126 GLY A O 1
ATOM 965 N N . GLU A 1 127 ? 9.563 -21.784 10.147 1.00 88.12 127 GLU A N 1
ATOM 966 C CA . GLU A 1 127 ? 9.445 -23.199 10.536 1.00 88.12 127 GLU A CA 1
ATOM 967 C C . GLU A 1 127 ? 8.538 -23.987 9.583 1.00 88.12 127 GLU A C 1
ATOM 969 O O . GLU A 1 127 ? 8.758 -25.174 9.338 1.00 88.12 127 GLU A O 1
ATOM 974 N N . THR A 1 128 ? 7.528 -23.322 9.024 1.00 91.94 128 THR A N 1
ATOM 975 C CA . THR A 1 128 ? 6.612 -23.872 8.024 1.00 91.94 128 THR A CA 1
ATOM 976 C C . THR A 1 128 ? 6.637 -23.012 6.769 1.00 91.94 128 THR A C 1
ATOM 978 O O . THR A 1 128 ? 6.743 -21.789 6.845 1.00 91.94 128 THR A O 1
ATOM 981 N N . SER A 1 129 ? 6.550 -23.653 5.599 1.00 94.31 129 SER A N 1
ATOM 982 C CA . SER A 1 129 ? 6.455 -22.905 4.345 1.00 94.31 129 SER A CA 1
ATOM 983 C C . SER A 1 129 ? 5.127 -22.165 4.287 1.00 94.31 129 SER A C 1
ATOM 985 O O . SER A 1 129 ? 4.071 -22.732 4.585 1.00 94.31 129 SER A O 1
ATOM 987 N N . TYR A 1 130 ? 5.192 -20.899 3.895 1.00 94.81 130 TYR A N 1
ATOM 988 C CA . TYR A 1 130 ? 4.039 -20.020 3.856 1.00 94.81 130 TYR A CA 1
ATOM 989 C C . TYR A 1 130 ? 4.168 -19.015 2.722 1.00 94.81 130 TYR A C 1
ATOM 991 O O . TYR A 1 130 ? 5.228 -18.427 2.488 1.00 94.81 130 TYR A O 1
ATOM 999 N N . SER A 1 131 ? 3.062 -18.803 2.014 1.00 96.19 131 SER A N 1
ATOM 1000 C CA . SER A 1 131 ? 3.011 -17.851 0.917 1.00 96.19 131 SER A CA 1
ATOM 1001 C C . SER A 1 131 ? 1.660 -17.168 0.818 1.00 96.19 131 SER A C 1
ATOM 1003 O O . SER A 1 131 ? 0.624 -17.819 0.935 1.00 96.19 131 SER A O 1
ATOM 1005 N N . VAL A 1 132 ? 1.698 -15.882 0.491 1.00 96.69 132 VAL A N 1
ATOM 1006 C CA . VAL A 1 132 ? 0.540 -15.077 0.104 1.00 96.69 132 VAL A CA 1
ATOM 1007 C C . VAL A 1 132 ? 0.784 -14.601 -1.322 1.00 96.69 132 VAL A C 1
ATOM 1009 O O . VAL A 1 132 ? 1.842 -14.047 -1.613 1.00 96.69 132 VAL A O 1
ATOM 1012 N N . ASP A 1 133 ? -0.170 -14.817 -2.221 1.00 96.81 133 ASP A N 1
ATOM 1013 C CA . ASP A 1 133 ? -0.067 -14.401 -3.619 1.00 96.81 133 ASP A CA 1
ATOM 1014 C C . ASP A 1 133 ? -1.336 -13.662 -4.030 1.00 96.81 133 ASP A C 1
ATOM 1016 O O . ASP A 1 133 ? -2.427 -14.228 -4.039 1.00 96.81 133 ASP A O 1
ATOM 1020 N N . THR A 1 134 ? -1.185 -12.390 -4.392 1.00 96.31 134 THR A N 1
ATOM 1021 C CA . THR A 1 134 ? -2.304 -11.556 -4.850 1.00 96.31 134 THR A CA 1
ATOM 1022 C C . THR A 1 134 ? -2.705 -11.865 -6.291 1.00 96.31 134 THR A C 1
ATOM 1024 O O . THR A 1 134 ? -3.741 -11.393 -6.751 1.00 96.31 134 THR A O 1
ATOM 1027 N N . GLY A 1 135 ? -1.881 -12.610 -7.038 1.00 95.75 135 GLY A N 1
ATOM 1028 C CA . GLY A 1 135 ? -2.032 -12.877 -8.471 1.00 95.75 135 GLY A CA 1
ATOM 1029 C C . GLY A 1 135 ? -1.431 -11.802 -9.382 1.00 95.75 135 GLY A C 1
ATOM 1030 O O . GLY A 1 135 ? -1.293 -12.033 -10.584 1.00 95.75 135 GLY A O 1
ATOM 1031 N N . PHE A 1 136 ? -1.017 -10.653 -8.840 1.00 96.94 136 PHE A N 1
ATOM 1032 C CA . PHE A 1 136 ? -0.336 -9.620 -9.618 1.00 96.94 136 PHE A CA 1
ATOM 1033 C C . PHE A 1 136 ? 1.046 -10.110 -10.072 1.00 96.94 136 PHE A C 1
ATOM 1035 O O . PHE A 1 136 ? 1.783 -10.757 -9.323 1.00 96.94 136 PHE A O 1
ATOM 1042 N N . ARG A 1 137 ? 1.417 -9.796 -11.313 1.00 96.00 137 ARG A N 1
ATOM 1043 C CA . ARG A 1 137 ? 2.725 -10.103 -11.901 1.00 96.00 137 ARG A CA 1
ATOM 1044 C C . ARG A 1 137 ? 3.310 -8.852 -12.552 1.00 96.00 137 ARG A C 1
ATOM 1046 O O . ARG A 1 137 ? 2.660 -8.303 -13.440 1.00 96.00 137 ARG A O 1
ATOM 1053 N N . PRO A 1 138 ? 4.539 -8.422 -12.208 1.00 96.75 138 PRO A N 1
ATOM 1054 C CA . PRO A 1 138 ? 5.166 -7.246 -12.819 1.00 96.75 138 PRO A CA 1
ATOM 1055 C C . PRO A 1 138 ? 5.158 -7.240 -14.353 1.00 96.75 138 PRO A C 1
ATOM 1057 O O . PRO A 1 138 ? 4.892 -6.204 -14.952 1.00 96.75 138 PRO A O 1
ATOM 1060 N N . SER A 1 139 ? 5.391 -8.394 -14.987 1.00 95.56 139 SER A N 1
ATOM 1061 C CA . SER A 1 139 ? 5.462 -8.553 -16.450 1.00 95.56 139 SER A CA 1
ATOM 1062 C C . SER A 1 139 ? 4.108 -8.636 -17.162 1.00 95.56 139 SER A C 1
ATOM 1064 O O . SER A 1 139 ? 4.067 -8.718 -18.385 1.00 95.56 139 SER A O 1
ATOM 1066 N N . ALA A 1 140 ? 3.000 -8.625 -16.420 1.00 95.31 140 ALA A N 1
ATOM 1067 C CA . ALA A 1 140 ? 1.651 -8.623 -16.987 1.00 95.31 140 ALA A CA 1
ATOM 1068 C C . ALA A 1 140 ? 0.838 -7.412 -16.515 1.00 95.31 140 ALA A C 1
ATOM 1070 O O . ALA A 1 140 ? 0.134 -6.781 -17.299 1.00 95.31 140 ALA A O 1
ATOM 1071 N N . ASN A 1 141 ? 0.938 -7.076 -15.231 1.00 96.38 141 ASN A N 1
ATOM 1072 C CA . ASN A 1 141 ? 0.082 -6.106 -14.555 1.00 96.38 141 ASN A CA 1
ATOM 1073 C C . ASN A 1 141 ? 0.805 -4.806 -14.178 1.00 96.38 141 ASN A C 1
ATOM 1075 O O . ASN A 1 141 ? 0.139 -3.846 -13.804 1.00 96.38 141 ASN A O 1
ATOM 1079 N N . GLY A 1 142 ? 2.138 -4.767 -14.263 1.00 96.75 142 GLY A N 1
ATOM 1080 C CA . GLY A 1 142 ? 2.917 -3.541 -14.100 1.00 96.75 142 GLY A CA 1
ATOM 1081 C C . GLY A 1 142 ? 3.062 -2.769 -15.410 1.00 96.75 142 GLY A C 1
ATOM 1082 O O . GLY A 1 142 ? 2.544 -3.165 -16.447 1.00 96.75 142 GLY A O 1
ATOM 1083 N N . TRP A 1 143 ? 3.805 -1.670 -15.366 1.00 96.69 143 TRP A N 1
ATOM 1084 C CA . TRP A 1 143 ? 4.219 -0.915 -16.549 1.00 96.69 143 TRP A CA 1
ATOM 1085 C C . TRP A 1 143 ? 5.369 -1.597 -17.295 1.00 96.69 143 TRP A C 1
ATOM 1087 O O . TRP A 1 143 ? 6.235 -2.195 -16.657 1.00 96.69 143 TRP A O 1
ATOM 1097 N N . PHE A 1 144 ? 5.410 -1.443 -18.623 1.00 96.81 144 PHE A N 1
ATOM 1098 C CA . PHE A 1 144 ? 6.601 -1.731 -19.431 1.00 96.81 144 PHE A CA 1
ATOM 1099 C C . PHE A 1 144 ? 7.633 -0.604 -19.366 1.00 96.81 144 PHE A C 1
ATOM 1101 O O . PHE A 1 144 ? 8.827 -0.872 -19.240 1.00 96.81 144 PHE A O 1
ATOM 1108 N N . ILE A 1 145 ? 7.178 0.654 -19.386 1.00 96.06 145 ILE A N 1
ATOM 1109 C CA . ILE A 1 145 ? 8.072 1.800 -19.228 1.00 96.06 145 ILE A CA 1
ATOM 1110 C C . ILE A 1 145 ? 8.758 1.754 -17.848 1.00 96.06 145 ILE A C 1
ATOM 1112 O O . ILE A 1 145 ? 8.099 1.475 -16.842 1.00 96.06 145 ILE A O 1
ATOM 1116 N N . PRO A 1 146 ? 10.067 2.033 -17.760 1.00 95.06 146 PRO A N 1
ATOM 1117 C CA . PRO A 1 146 ? 10.740 2.216 -16.487 1.00 95.06 146 PRO A CA 1
ATOM 1118 C C . PRO A 1 146 ? 10.452 3.610 -15.913 1.00 95.06 146 PRO A C 1
ATOM 1120 O O . PRO A 1 146 ? 10.181 4.573 -16.634 1.00 95.06 146 PRO A O 1
ATOM 1123 N N . ASN A 1 147 ? 10.579 3.745 -14.598 1.00 92.75 147 ASN A N 1
ATOM 1124 C CA . ASN A 1 147 ? 10.451 5.012 -13.884 1.00 92.75 147 ASN A CA 1
ATOM 1125 C C . ASN A 1 147 ? 11.654 5.956 -14.136 1.00 92.75 147 ASN A C 1
ATOM 1127 O O . ASN A 1 147 ? 12.494 6.180 -13.271 1.00 92.75 147 ASN A O 1
ATOM 1131 N N . TYR A 1 148 ? 11.732 6.529 -15.338 1.00 85.06 148 TYR A N 1
ATOM 1132 C CA . TYR A 1 148 ? 12.774 7.491 -15.740 1.00 85.06 148 TYR A CA 1
ATOM 1133 C C . TYR A 1 148 ? 12.345 8.963 -15.636 1.00 85.06 148 TYR A C 1
ATOM 1135 O O . TYR A 1 148 ? 13.135 9.862 -15.919 1.00 85.06 148 TYR A O 1
ATOM 1143 N N . GLY A 1 149 ? 11.102 9.213 -15.219 1.00 80.25 149 GLY A N 1
ATOM 1144 C CA . GLY A 1 149 ? 10.523 10.552 -15.159 1.00 80.25 149 GLY A CA 1
ATOM 1145 C C . GLY A 1 149 ? 10.067 11.080 -16.519 1.00 80.25 149 GLY A C 1
ATOM 1146 O O . GLY A 1 149 ? 10.069 10.381 -17.531 1.00 80.25 149 GLY A O 1
ATOM 1147 N N . SER A 1 150 ? 9.621 12.331 -16.521 1.00 79.12 150 SER A N 1
ATOM 1148 C CA . SER A 1 150 ? 9.169 13.054 -17.712 1.00 79.12 150 SER A CA 1
ATOM 1149 C C . SER A 1 150 ? 9.473 14.546 -17.563 1.00 79.12 150 SER A C 1
ATOM 1151 O O . SER A 1 150 ? 9.887 14.991 -16.494 1.00 79.12 150 SER A O 1
ATOM 1153 N N . VAL A 1 151 ? 9.204 15.352 -18.597 1.00 74.44 151 VAL A N 1
ATOM 1154 C CA . VAL A 1 151 ? 9.279 16.823 -18.486 1.00 74.44 151 VAL A CA 1
ATOM 1155 C C . VAL A 1 151 ? 8.365 17.354 -17.370 1.00 74.44 151 VAL A C 1
ATOM 1157 O O . VAL A 1 151 ? 8.725 18.307 -16.686 1.00 74.44 151 VAL A O 1
ATOM 1160 N N . GLN A 1 152 ? 7.200 16.733 -17.159 1.00 76.12 152 GLN A N 1
ATOM 1161 C CA . GLN A 1 152 ? 6.242 17.129 -16.119 1.00 76.12 152 G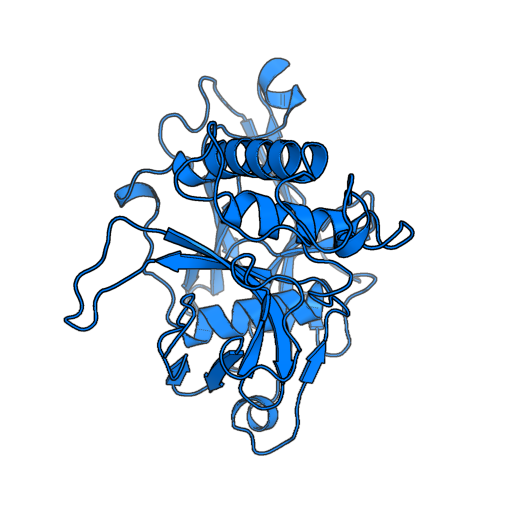LN A CA 1
ATOM 1162 C C . GLN A 1 152 ? 6.626 16.608 -14.728 1.00 76.12 152 GLN A C 1
ATOM 1164 O O . GLN A 1 152 ? 6.252 17.206 -13.723 1.00 76.12 152 GLN A O 1
ATOM 1169 N N . THR A 1 153 ? 7.373 15.505 -14.665 1.00 80.94 153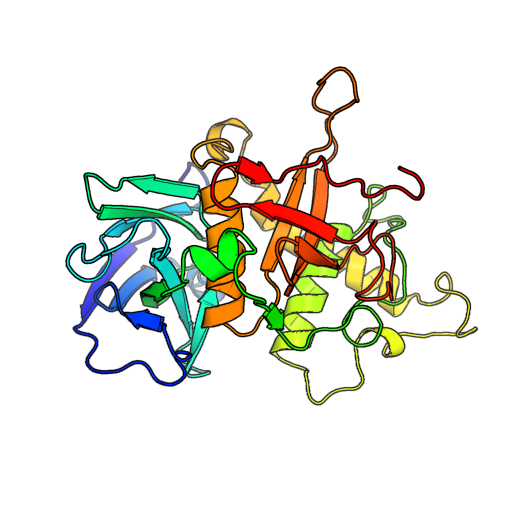 THR A N 1
ATOM 1170 C CA . THR A 1 153 ? 7.771 14.828 -13.423 1.00 80.94 153 THR A CA 1
ATOM 1171 C C . THR A 1 153 ? 9.246 14.395 -13.495 1.00 80.94 153 THR A C 1
ATOM 1173 O O . THR A 1 153 ? 9.535 13.200 -13.640 1.00 80.94 153 THR A O 1
ATOM 1176 N N . PRO A 1 154 ? 10.212 15.337 -13.428 1.00 79.44 154 PRO A N 1
ATOM 1177 C CA . PRO A 1 154 ? 11.626 15.029 -13.674 1.00 79.44 154 PRO A CA 1
ATOM 1178 C C . PRO A 1 154 ? 12.246 14.064 -12.655 1.00 79.44 154 PRO A C 1
ATOM 1180 O O . PRO A 1 154 ? 13.216 13.386 -12.969 1.00 79.44 154 PRO A O 1
ATOM 1183 N N . GLY A 1 155 ? 11.685 13.988 -11.441 1.00 79.31 155 GLY A N 1
ATOM 1184 C CA . GLY A 1 155 ? 12.146 13.097 -10.368 1.00 79.31 155 GLY A CA 1
ATOM 1185 C C . GLY A 1 155 ? 11.650 11.650 -10.465 1.00 79.31 155 GLY A C 1
ATOM 1186 O O . GLY A 1 155 ? 11.983 10.844 -9.601 1.00 79.31 155 GLY A O 1
ATOM 1187 N N . GLY A 1 156 ? 10.851 11.321 -11.484 1.00 87.38 156 GLY A N 1
ATOM 1188 C CA . GLY A 1 156 ? 10.192 10.023 -11.619 1.00 87.38 156 GLY A CA 1
ATOM 1189 C C . GLY A 1 156 ? 8.667 10.113 -11.543 1.00 87.38 156 GLY A C 1
ATOM 1190 O O . GLY A 1 156 ? 8.090 11.143 -11.216 1.00 87.38 156 GLY A O 1
ATOM 1191 N N . MET A 1 157 ? 8.017 9.007 -11.880 1.00 93.94 157 MET A N 1
ATOM 1192 C CA . MET A 1 157 ? 6.576 8.770 -11.878 1.00 93.94 157 MET A CA 1
ATOM 1193 C C . MET A 1 157 ? 6.177 7.643 -10.908 1.00 93.94 157 MET A C 1
ATOM 1195 O O . MET A 1 157 ? 5.009 7.265 -10.881 1.00 93.94 157 MET A O 1
ATOM 1199 N N . CYS A 1 158 ? 7.100 7.138 -10.077 1.00 94.06 158 CYS A N 1
ATOM 1200 C CA . CYS A 1 158 ? 6.936 5.925 -9.261 1.00 94.06 158 CYS A CA 1
ATOM 1201 C C . CYS A 1 158 ? 5.590 5.812 -8.536 1.00 94.06 158 CYS A C 1
ATOM 1203 O O . CYS A 1 158 ? 4.892 4.827 -8.755 1.00 94.06 158 CYS A O 1
ATOM 1205 N N . LEU A 1 159 ? 5.185 6.827 -7.760 1.00 92.56 159 LEU A N 1
ATOM 1206 C CA . LEU A 1 159 ? 3.916 6.814 -7.017 1.00 92.56 159 LEU A CA 1
ATOM 1207 C C . LEU A 1 159 ? 2.702 6.632 -7.939 1.00 92.56 159 LEU A C 1
ATOM 1209 O O . LEU A 1 159 ? 1.880 5.754 -7.708 1.00 92.56 159 LEU A O 1
ATOM 1213 N N . GLY A 1 160 ? 2.625 7.400 -9.027 1.00 94.25 160 GLY A N 1
ATOM 1214 C CA . GLY A 1 160 ? 1.590 7.228 -10.044 1.00 94.25 160 GLY A CA 1
ATOM 1215 C C . GLY A 1 160 ? 1.628 5.860 -10.710 1.00 94.25 160 GLY A C 1
ATOM 1216 O O . GLY A 1 160 ? 0.582 5.260 -10.933 1.00 94.25 160 GLY A O 1
ATOM 1217 N N . MET A 1 161 ? 2.824 5.343 -10.993 1.00 97.06 161 MET A N 1
ATOM 1218 C CA . MET A 1 161 ? 2.985 4.047 -11.643 1.00 97.06 161 MET A CA 1
ATOM 1219 C C . MET A 1 161 ? 2.461 2.904 -10.773 1.00 97.06 161 MET A C 1
ATOM 1221 O O . MET A 1 161 ? 1.685 2.083 -11.268 1.00 97.06 161 MET A O 1
ATOM 1225 N N . VAL A 1 162 ? 2.834 2.847 -9.491 1.00 96.69 162 VAL A N 1
ATOM 1226 C CA . VAL A 1 162 ? 2.365 1.781 -8.592 1.00 96.69 162 VAL A CA 1
ATOM 1227 C C . VAL A 1 162 ? 0.884 1.928 -8.245 1.00 96.69 162 VAL A C 1
ATOM 1229 O O . VAL A 1 162 ? 0.161 0.936 -8.315 1.00 96.69 162 VAL A O 1
ATOM 1232 N N . SER A 1 163 ? 0.396 3.147 -7.992 1.00 94.94 163 SER A N 1
ATOM 1233 C CA . SER A 1 163 ? -1.024 3.392 -7.706 1.00 94.94 163 SER A CA 1
ATOM 1234 C C . SER A 1 163 ? -1.914 3.051 -8.900 1.00 94.94 163 SER A C 1
ATOM 1236 O O . SER A 1 163 ? -2.926 2.370 -8.739 1.00 94.94 163 SER A O 1
ATOM 1238 N N . TYR A 1 164 ? -1.516 3.449 -10.114 1.00 96.31 164 TYR A N 1
ATOM 1239 C CA . TYR A 1 164 ? -2.251 3.096 -11.329 1.00 96.31 164 TYR A CA 1
ATOM 1240 C C . TYR A 1 164 ? -2.181 1.593 -11.616 1.00 96.31 164 TYR A C 1
ATOM 1242 O O . TYR A 1 164 ? -3.181 1.013 -12.025 1.00 96.31 164 TYR A O 1
ATOM 1250 N N . SER A 1 165 ? -1.039 0.941 -11.364 1.00 97.00 165 SER A N 1
ATOM 1251 C CA . SER A 1 165 ? -0.917 -0.516 -11.533 1.00 97.00 165 SER A CA 1
ATOM 1252 C C . SER A 1 165 ? -1.850 -1.271 -10.588 1.00 97.00 165 SER A C 1
ATOM 1254 O O . SER A 1 165 ? -2.512 -2.205 -11.036 1.00 97.00 165 SER A O 1
ATOM 1256 N N . LYS A 1 166 ? -1.953 -0.854 -9.312 1.00 95.25 166 LYS A N 1
ATOM 1257 C CA . LYS A 1 166 ? -2.929 -1.414 -8.362 1.00 95.25 166 LYS A CA 1
ATOM 1258 C C . LYS A 1 166 ? -4.349 -1.206 -8.883 1.00 95.25 166 LYS A C 1
ATOM 1260 O O . LYS A 1 166 ? -5.058 -2.181 -9.084 1.00 95.25 166 LYS A O 1
ATOM 1265 N N . TRP A 1 167 ? -4.736 0.036 -9.186 1.00 94.00 167 TRP A N 1
ATOM 1266 C CA . TRP A 1 167 ? -6.082 0.358 -9.676 1.00 94.00 167 TRP A CA 1
ATOM 1267 C C . TRP A 1 167 ? -6.455 -0.436 -10.937 1.00 94.00 167 TRP A C 1
ATOM 1269 O O . TRP A 1 167 ? -7.517 -1.055 -11.001 1.00 94.00 167 TRP A O 1
ATOM 1279 N N . TYR A 1 168 ? -5.561 -0.485 -11.924 1.00 94.94 168 TYR A N 1
ATOM 1280 C CA . TYR A 1 168 ? -5.786 -1.224 -13.161 1.00 94.94 168 TYR A CA 1
ATOM 1281 C C . TYR A 1 168 ? -5.893 -2.729 -12.895 1.00 94.94 168 TYR A C 1
ATOM 1283 O O . TYR A 1 168 ? -6.796 -3.392 -13.404 1.00 94.94 168 TYR A O 1
ATOM 1291 N N . TYR A 1 169 ? -5.013 -3.274 -12.051 1.00 94.38 169 TYR A N 1
ATOM 1292 C CA . TYR A 1 169 ? -5.109 -4.662 -11.616 1.00 94.38 169 TYR A CA 1
ATOM 1293 C C . TYR A 1 169 ? -6.407 -4.946 -10.864 1.00 94.38 169 TYR A C 1
ATOM 1295 O O . TYR A 1 169 ? -6.934 -6.034 -10.998 1.00 94.38 169 TYR A O 1
ATOM 1303 N N . THR A 1 170 ? -6.951 -4.020 -10.089 1.00 90.12 170 THR A N 1
ATOM 1304 C CA . THR A 1 170 ? -8.166 -4.266 -9.304 1.00 90.12 170 THR A CA 1
ATOM 1305 C C . THR A 1 170 ? -9.428 -4.227 -10.163 1.00 90.12 170 THR A C 1
ATOM 1307 O O . THR A 1 170 ? -10.272 -5.126 -10.070 1.00 90.12 170 THR A O 1
ATOM 1310 N N . TYR A 1 171 ? -9.543 -3.214 -11.023 1.00 89.44 171 TYR A N 1
ATOM 1311 C CA . TYR A 1 171 ? -10.793 -2.878 -11.713 1.00 89.44 171 TYR A CA 1
ATOM 1312 C C . TYR A 1 171 ? -10.815 -3.261 -13.197 1.00 89.44 171 TYR A C 1
ATOM 1314 O O . TYR A 1 171 ? -11.887 -3.336 -13.790 1.00 89.44 171 TYR A O 1
ATOM 1322 N N . HIS A 1 172 ? -9.658 -3.566 -13.791 1.00 88.44 172 HIS A N 1
ATOM 1323 C CA . HIS A 1 172 ? -9.512 -3.888 -15.214 1.00 88.44 172 HIS A CA 1
ATOM 1324 C C . HIS A 1 172 ? -8.844 -5.255 -15.452 1.00 88.44 172 HIS A C 1
ATOM 1326 O O . HIS A 1 172 ? -8.199 -5.461 -16.477 1.00 88.44 172 HIS A O 1
ATOM 1332 N N . LYS A 1 173 ? -9.019 -6.235 -14.543 1.00 73.06 173 LYS A N 1
ATOM 1333 C CA . LYS A 1 173 ? -8.441 -7.595 -14.700 1.00 73.06 173 LYS A CA 1
ATOM 1334 C C . LYS A 1 173 ? -8.807 -8.287 -16.014 1.00 73.06 173 LYS A C 1
ATOM 1336 O O . LYS A 1 173 ? -8.052 -9.140 -16.464 1.00 73.06 173 LYS A O 1
ATOM 1341 N N . SER A 1 174 ? -9.971 -7.973 -16.586 1.00 76.44 174 SER A N 1
ATOM 1342 C CA . SER A 1 174 ? -10.449 -8.559 -17.845 1.00 76.44 174 SER A CA 1
ATOM 1343 C C . SER A 1 174 ? -9.798 -7.965 -19.094 1.00 76.44 174 SER A C 1
ATOM 1345 O O . SER A 1 174 ? -9.928 -8.543 -20.172 1.00 76.44 174 SER A O 1
ATOM 1347 N N . ASP A 1 175 ? -9.140 -6.814 -18.976 1.00 83.06 175 ASP A N 1
ATOM 1348 C CA . ASP A 1 175 ? -8.468 -6.165 -20.094 1.00 83.06 175 ASP A CA 1
ATOM 1349 C C . ASP A 1 175 ? -7.114 -6.834 -20.386 1.00 83.06 175 ASP A C 1
ATOM 1351 O O . ASP A 1 175 ? -6.555 -7.572 -19.571 1.00 83.06 175 ASP A O 1
ATOM 1355 N N . THR A 1 176 ? -6.519 -6.502 -21.537 1.00 77.69 176 THR A N 1
ATOM 1356 C CA . THR A 1 176 ? -5.094 -6.758 -21.783 1.00 77.69 176 THR A CA 1
ATOM 1357 C C . THR A 1 176 ? -4.260 -6.217 -20.616 1.00 77.69 176 THR A C 1
ATOM 1359 O O . THR A 1 176 ? -4.470 -5.086 -20.173 1.00 77.69 176 THR A O 1
ATOM 1362 N N . GLY A 1 177 ? -3.310 -7.013 -20.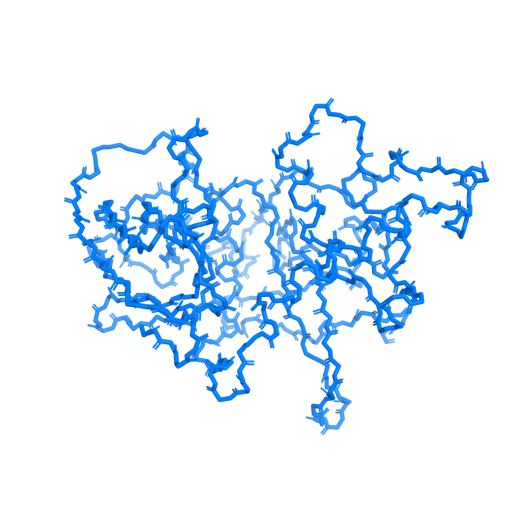118 1.00 88.81 177 GLY A N 1
ATOM 1363 C CA . GLY A 1 177 ? -2.444 -6.618 -19.008 1.00 88.81 177 GLY A CA 1
ATOM 1364 C C . GLY A 1 177 ? -1.722 -5.293 -19.275 1.00 88.81 177 GLY A C 1
ATOM 1365 O O . GLY A 1 177 ? -1.250 -5.059 -20.394 1.00 88.81 177 GLY A O 1
ATOM 1366 N N . LEU A 1 178 ? -1.641 -4.438 -18.244 1.00 95.56 178 LEU A N 1
ATOM 1367 C CA . LEU A 1 178 ? -1.081 -3.081 -18.319 1.00 95.56 178 LEU A CA 1
ATOM 1368 C C . LEU A 1 178 ? 0.287 -3.047 -19.010 1.00 95.56 178 LEU A C 1
ATOM 1370 O O . LEU A 1 178 ? 0.550 -2.127 -19.781 1.00 95.56 178 LEU A O 1
ATOM 1374 N N . TYR A 1 179 ? 1.103 -4.083 -18.801 1.00 95.75 179 TYR A N 1
ATOM 1375 C CA . TYR A 1 179 ? 2.468 -4.170 -19.315 1.00 95.75 179 TYR A CA 1
ATOM 1376 C C . TYR A 1 179 ? 2.531 -3.999 -20.834 1.00 95.75 179 TYR A C 1
ATOM 1378 O O . TYR A 1 179 ? 3.400 -3.315 -21.348 1.00 95.75 179 TYR A O 1
ATOM 1386 N N . SER A 1 180 ? 1.566 -4.562 -21.557 1.00 94.19 180 SER A N 1
ATOM 1387 C CA . SER A 1 180 ? 1.540 -4.522 -23.026 1.00 94.19 180 SER A CA 1
ATOM 1388 C C . SER A 1 180 ? 0.553 -3.507 -23.609 1.00 94.19 180 SER A C 1
ATOM 1390 O O . SER A 1 180 ? 0.495 -3.337 -24.823 1.00 94.19 180 SER A O 1
ATOM 1392 N N . LYS A 1 181 ? -0.254 -2.845 -22.768 1.00 94.06 181 LYS A N 1
ATOM 1393 C CA . LYS A 1 181 ? -1.436 -2.086 -23.215 1.00 94.06 181 LYS A CA 1
ATOM 1394 C C . LYS A 1 181 ? -1.086 -0.836 -24.025 1.00 94.06 181 LYS A C 1
ATOM 1396 O O . LYS A 1 181 ? -1.845 -0.463 -24.913 1.00 94.06 181 LYS A O 1
ATOM 1401 N N . TYR A 1 182 ? 0.024 -0.187 -23.686 1.00 95.25 182 TYR A N 1
ATOM 1402 C CA . TYR A 1 182 ? 0.406 1.126 -24.213 1.00 95.25 182 TYR A CA 1
ATOM 1403 C C . TYR A 1 182 ? 1.740 1.103 -24.964 1.00 95.25 182 TYR A C 1
ATOM 1405 O O . TYR A 1 182 ? 2.409 2.129 -25.014 1.00 95.25 182 TYR A O 1
ATOM 1413 N N . LEU A 1 183 ? 2.117 -0.058 -25.509 1.00 95.44 183 LEU A N 1
ATOM 1414 C CA . LEU A 1 183 ? 3.273 -0.169 -26.394 1.00 95.44 183 LEU A CA 1
ATOM 1415 C C . LEU A 1 183 ? 2.982 0.554 -27.716 1.00 95.44 183 LEU A C 1
ATOM 1417 O O . LEU A 1 183 ? 1.980 0.265 -28.379 1.00 95.44 183 LEU A O 1
ATOM 1421 N N . GLU A 1 184 ? 3.853 1.474 -28.104 1.00 95.62 184 GLU A N 1
ATOM 1422 C CA . GLU A 1 184 ? 3.781 2.283 -29.318 1.00 95.62 184 GLU A CA 1
ATOM 1423 C C . GLU A 1 184 ? 5.117 2.184 -30.065 1.00 95.62 184 GLU A C 1
ATOM 1425 O O . GLU A 1 184 ? 6.178 2.241 -29.465 1.00 95.62 184 GLU A O 1
ATOM 1430 N N . GLY A 1 185 ? 5.088 2.060 -31.395 1.00 94.69 185 GLY A N 1
ATOM 1431 C CA . GLY A 1 185 ? 6.326 2.002 -32.178 1.00 94.69 185 GLY A CA 1
ATOM 1432 C C . GLY A 1 185 ? 7.082 0.674 -32.034 1.00 94.69 185 GLY A C 1
ATOM 1433 O O . GLY A 1 185 ? 6.545 -0.375 -32.402 1.00 94.69 185 GLY A O 1
ATOM 1434 N N . ASP A 1 186 ? 8.346 0.727 -31.608 1.00 94.00 186 ASP A N 1
ATOM 1435 C CA . ASP A 1 186 ? 9.201 -0.453 -31.421 1.00 94.00 186 ASP A CA 1
ATOM 1436 C C . ASP A 1 186 ? 8.889 -1.129 -30.071 1.00 94.00 186 ASP A C 1
ATOM 1438 O O . ASP A 1 186 ? 9.199 -0.566 -29.027 1.00 94.00 186 ASP A O 1
ATOM 1442 N N . PRO A 1 187 ? 8.367 -2.372 -30.041 1.00 91.38 187 PRO A N 1
ATOM 1443 C CA . PRO A 1 187 ? 7.984 -3.049 -28.797 1.00 91.38 187 PRO A CA 1
ATOM 1444 C C . PRO A 1 187 ? 9.159 -3.365 -27.851 1.00 91.38 187 PRO A C 1
ATOM 1446 O O . PRO A 1 187 ? 8.935 -3.872 -26.751 1.00 91.38 187 PRO A O 1
ATOM 1449 N N . ALA A 1 188 ? 10.407 -3.127 -28.264 1.00 92.38 188 ALA A N 1
ATOM 1450 C CA . ALA A 1 188 ? 11.594 -3.223 -27.415 1.00 92.38 188 ALA A CA 1
ATOM 1451 C C . ALA A 1 188 ? 12.085 -1.858 -26.891 1.00 92.38 188 ALA A C 1
ATOM 1453 O O . ALA A 1 188 ? 13.058 -1.810 -26.129 1.00 92.38 188 ALA A O 1
ATOM 1454 N N . GLN A 1 189 ? 11.452 -0.754 -27.288 1.00 94.25 189 GLN A N 1
ATOM 1455 C CA . GLN A 1 189 ? 11.771 0.596 -26.842 1.00 94.25 189 GLN A CA 1
ATOM 1456 C C . GLN A 1 189 ? 10.601 1.163 -26.052 1.00 94.25 189 GLN A C 1
ATOM 1458 O O . GLN A 1 189 ? 9.457 1.086 -26.447 1.00 94.25 189 GLN A O 1
ATOM 1463 N N . TRP A 1 190 ? 10.902 1.725 -24.886 1.00 93.19 190 TRP A N 1
ATOM 1464 C CA . TRP A 1 190 ? 9.884 2.351 -24.040 1.00 93.19 190 TRP A CA 1
ATOM 1465 C C . TRP A 1 190 ? 9.728 3.850 -24.323 1.00 93.19 190 TRP A C 1
ATOM 1467 O O . TRP A 1 190 ? 8.821 4.503 -23.818 1.00 93.19 190 TRP A O 1
ATOM 1477 N N . ARG A 1 191 ? 10.682 4.446 -25.050 1.00 93.25 191 ARG A N 1
ATOM 1478 C CA . ARG A 1 191 ? 10.809 5.910 -25.189 1.00 93.25 191 ARG A CA 1
ATOM 1479 C C . ARG A 1 191 ? 9.791 6.501 -26.159 1.00 93.25 191 ARG A C 1
ATOM 1481 O O . ARG A 1 191 ? 9.542 7.704 -26.103 1.00 93.25 191 ARG A O 1
ATOM 1488 N N . ASP A 1 192 ? 9.265 5.678 -27.048 1.00 93.69 192 ASP A N 1
ATOM 1489 C CA . ASP A 1 192 ? 8.207 5.970 -28.007 1.00 93.69 192 ASP A CA 1
ATOM 1490 C C . ASP A 1 192 ? 6.799 5.695 -27.460 1.00 93.69 192 ASP A C 1
ATOM 1492 O O . ASP A 1 192 ? 5.847 6.176 -28.071 1.00 93.69 192 ASP A O 1
ATOM 1496 N N . ASP A 1 193 ? 6.665 5.088 -26.270 1.00 95.62 193 ASP A N 1
ATOM 1497 C CA . ASP A 1 193 ? 5.397 4.876 -25.548 1.00 95.62 193 ASP A CA 1
ATOM 1498 C C . ASP A 1 193 ? 4.849 6.177 -24.932 1.00 95.62 193 ASP A C 1
ATOM 1500 O O . ASP A 1 193 ? 4.707 6.352 -23.712 1.00 95.62 193 ASP A O 1
ATOM 1504 N N . SER A 1 194 ? 4.539 7.142 -25.790 1.00 94.56 194 SER A N 1
ATOM 1505 C CA . SER A 1 194 ? 4.092 8.482 -25.423 1.00 94.56 194 SER A CA 1
ATOM 1506 C C . SER A 1 194 ? 2.823 8.470 -24.567 1.00 94.56 194 SER A C 1
ATOM 1508 O O . SER A 1 194 ? 2.719 9.256 -23.616 1.00 94.56 194 SER A O 1
ATOM 1510 N N . THR A 1 195 ? 1.883 7.562 -24.852 1.00 96.19 195 THR A N 1
ATOM 1511 C CA . THR A 1 195 ? 0.661 7.395 -24.056 1.00 96.19 195 THR A CA 1
ATOM 1512 C C . THR A 1 195 ? 0.983 6.890 -22.652 1.00 96.19 195 THR A C 1
ATOM 1514 O O . THR A 1 195 ? 0.472 7.443 -21.673 1.00 96.19 195 THR A O 1
ATOM 1517 N N . ALA A 1 196 ? 1.864 5.890 -22.529 1.00 95.75 196 ALA A N 1
ATOM 1518 C CA . ALA A 1 196 ? 2.245 5.330 -21.236 1.00 95.75 196 ALA A CA 1
ATOM 1519 C C . ALA A 1 196 ? 2.923 6.383 -20.350 1.00 95.75 196 ALA A C 1
ATOM 1521 O O . ALA A 1 196 ? 2.542 6.565 -19.191 1.00 95.75 196 ALA A O 1
ATOM 1522 N N . ILE A 1 197 ? 3.878 7.128 -20.917 1.00 95.50 197 ILE A N 1
ATOM 1523 C CA . ILE A 1 197 ? 4.630 8.172 -20.209 1.00 95.50 197 ILE A CA 1
ATOM 1524 C C . ILE A 1 197 ? 3.688 9.278 -19.718 1.00 95.50 197 ILE A C 1
ATOM 1526 O O . ILE A 1 197 ? 3.745 9.673 -18.552 1.00 95.50 197 ILE A O 1
ATOM 1530 N N . GLN A 1 198 ? 2.790 9.770 -20.577 1.00 95.31 198 GLN A N 1
ATOM 1531 C CA . GLN A 1 198 ? 1.851 10.829 -20.197 1.00 95.31 198 GLN A CA 1
ATOM 1532 C C . GLN A 1 198 ? 0.856 10.372 -19.129 1.00 95.31 198 GLN A C 1
ATOM 1534 O O . GLN A 1 198 ? 0.539 11.138 -18.215 1.00 95.31 198 GLN A O 1
ATOM 1539 N N . LEU A 1 199 ? 0.356 9.141 -19.234 1.00 96.00 199 LEU A N 1
ATOM 1540 C CA . LEU A 1 199 ? -0.582 8.589 -18.265 1.00 96.00 199 LEU A CA 1
ATOM 1541 C C . LEU A 1 199 ? 0.083 8.389 -16.899 1.00 96.00 199 LEU A C 1
ATOM 1543 O O . LEU A 1 199 ? -0.462 8.846 -15.894 1.00 96.00 199 LEU A O 1
ATOM 1547 N N . ALA A 1 200 ? 1.277 7.791 -16.860 1.00 96.06 200 ALA A N 1
ATOM 1548 C CA . ALA A 1 200 ? 2.044 7.607 -15.630 1.00 96.06 200 ALA A CA 1
ATOM 1549 C C . ALA A 1 200 ? 2.376 8.949 -14.952 1.00 96.06 200 ALA A C 1
ATOM 1551 O O . ALA A 1 200 ? 2.209 9.082 -13.737 1.00 96.06 200 ALA A O 1
ATOM 1552 N N . ALA A 1 201 ? 2.763 9.971 -15.725 1.00 94.69 201 ALA A N 1
ATOM 1553 C CA . ALA A 1 201 ? 3.040 11.311 -15.205 1.00 94.69 201 ALA A CA 1
ATOM 1554 C C . ALA A 1 201 ? 1.792 11.963 -14.593 1.00 94.69 201 ALA A C 1
ATOM 1556 O O . ALA A 1 201 ? 1.844 12.495 -13.483 1.00 94.69 201 ALA A O 1
ATOM 1557 N N . ARG A 1 202 ? 0.644 11.889 -15.277 1.00 94.50 202 ARG A N 1
ATOM 1558 C CA . ARG A 1 202 ? -0.625 12.445 -14.777 1.00 94.50 202 ARG A CA 1
ATOM 1559 C C . ARG A 1 202 ? -1.124 11.712 -13.537 1.00 94.50 202 ARG A C 1
ATOM 1561 O O . ARG A 1 202 ? -1.546 12.367 -12.587 1.00 94.50 202 ARG A O 1
ATOM 1568 N N . ALA A 1 203 ? -1.035 10.382 -13.523 1.00 94.69 203 ALA A N 1
ATOM 1569 C CA . ALA A 1 203 ? -1.363 9.577 -12.350 1.00 94.69 203 ALA A CA 1
ATOM 1570 C C . ALA A 1 203 ? -0.470 9.945 -11.156 1.00 94.69 203 ALA A C 1
ATOM 1572 O O . ALA A 1 203 ? -0.956 10.045 -10.029 1.00 94.69 203 ALA A O 1
ATOM 1573 N N . HIS A 1 204 ? 0.819 10.206 -11.401 1.00 93.19 204 HIS A N 1
ATOM 1574 C CA . HIS A 1 204 ? 1.750 10.637 -10.361 1.00 93.19 204 HIS A CA 1
ATOM 1575 C C . HIS A 1 204 ? 1.347 11.995 -9.791 1.00 93.19 204 HIS A C 1
ATOM 1577 O O . HIS A 1 204 ? 1.160 12.102 -8.586 1.00 93.19 204 HIS A O 1
ATOM 1583 N N . LEU A 1 205 ? 1.128 13.003 -10.641 1.00 90.75 205 LEU A N 1
ATOM 1584 C CA . LEU A 1 205 ? 0.711 14.338 -10.200 1.00 90.75 205 LEU A CA 1
ATOM 1585 C C . LEU A 1 205 ? -0.602 14.309 -9.403 1.00 90.75 205 LEU A C 1
ATOM 1587 O O . LEU A 1 205 ? -0.689 14.948 -8.357 1.00 90.75 205 LEU A O 1
ATOM 1591 N N . ALA A 1 206 ? -1.593 13.541 -9.865 1.00 88.06 206 ALA A N 1
ATOM 1592 C CA . ALA A 1 206 ? -2.869 13.392 -9.169 1.00 88.06 206 ALA A CA 1
ATOM 1593 C C . ALA A 1 206 ? -2.692 12.754 -7.782 1.00 88.06 206 ALA A C 1
ATOM 1595 O O . ALA A 1 206 ? -3.220 13.261 -6.796 1.00 88.06 206 ALA A O 1
ATOM 1596 N N . THR A 1 207 ? -1.902 11.681 -7.690 1.00 86.94 207 THR A N 1
ATOM 1597 C CA . THR A 1 207 ? -1.682 10.966 -6.424 1.00 86.94 207 THR A CA 1
ATOM 1598 C C . THR A 1 207 ? -0.833 11.792 -5.452 1.00 86.94 207 THR A C 1
ATOM 1600 O O . THR A 1 207 ? -1.143 11.885 -4.266 1.00 86.94 207 THR A O 1
ATOM 1603 N N . SER A 1 208 ? 0.223 12.440 -5.947 1.00 84.62 208 SER A N 1
ATOM 1604 C CA . SER A 1 208 ? 1.102 13.299 -5.151 1.00 84.62 208 SER A CA 1
ATOM 1605 C C . SER A 1 208 ? 0.389 14.523 -4.590 1.00 84.62 208 SER A C 1
ATOM 1607 O O . SER A 1 208 ? 0.761 14.962 -3.508 1.00 84.62 208 SER A O 1
ATOM 1609 N N . GLY A 1 209 ? -0.620 15.063 -5.280 1.00 79.44 209 GLY A N 1
ATOM 1610 C CA . GLY A 1 209 ? -1.396 16.203 -4.784 1.00 79.44 209 GLY A CA 1
ATOM 1611 C C . GLY A 1 209 ? -2.024 15.946 -3.411 1.00 79.44 209 GLY A C 1
ATOM 1612 O O . GLY A 1 209 ? -2.013 16.836 -2.569 1.00 79.44 209 GLY A O 1
ATOM 1613 N N . ILE A 1 210 ? -2.482 14.715 -3.163 1.00 74.19 210 ILE A N 1
ATOM 1614 C CA . ILE A 1 210 ? -3.084 14.318 -1.885 1.00 74.19 210 ILE A CA 1
ATOM 1615 C C . ILE A 1 210 ? -1.995 14.058 -0.843 1.00 74.19 210 ILE A C 1
ATOM 1617 O O . ILE A 1 210 ? -2.025 14.628 0.242 1.00 74.19 210 ILE A O 1
ATOM 1621 N N . TRP A 1 211 ? -1.004 13.220 -1.155 1.00 72.75 211 TRP A N 1
ATOM 1622 C CA . TRP A 1 211 ? -0.034 12.787 -0.144 1.00 72.75 211 TRP A CA 1
ATOM 1623 C C . TRP A 1 211 ? 0.991 13.871 0.201 1.00 72.75 211 TRP A C 1
ATOM 1625 O O . TRP A 1 211 ? 1.316 14.057 1.368 1.00 72.75 211 TRP A O 1
ATOM 1635 N N . ASN A 1 212 ? 1.450 14.676 -0.756 1.00 75.69 212 ASN A N 1
ATOM 1636 C CA . ASN A 1 212 ? 2.405 15.757 -0.475 1.00 75.69 212 ASN A CA 1
ATOM 1637 C C . ASN A 1 212 ? 1.759 16.985 0.194 1.00 75.69 212 ASN A C 1
ATOM 1639 O O . ASN A 1 212 ? 2.441 17.987 0.403 1.00 75.69 212 ASN A O 1
ATOM 1643 N N . SER A 1 213 ? 0.460 16.932 0.501 1.00 73.31 213 SER A N 1
ATOM 1644 C CA . SER A 1 213 ? -0.267 18.029 1.148 1.00 73.31 213 SER A CA 1
ATOM 1645 C C . SER A 1 213 ? 0.018 18.148 2.653 1.00 73.31 213 SER A C 1
ATOM 1647 O O . SER A 1 213 ? -0.204 19.215 3.231 1.00 73.31 213 SER A O 1
ATOM 1649 N N . LEU A 1 214 ? 0.528 17.078 3.279 1.00 70.25 214 LEU A N 1
ATOM 1650 C CA . LEU A 1 214 ? 0.916 17.065 4.688 1.00 70.25 214 LEU A CA 1
ATOM 1651 C C . LEU A 1 214 ? 2.320 17.660 4.880 1.00 70.25 214 LEU A C 1
ATOM 1653 O O . LEU A 1 214 ? 3.254 17.338 4.139 1.00 70.25 214 LEU A O 1
ATOM 1657 N N . THR A 1 215 ? 2.501 18.497 5.902 1.00 69.88 215 THR A N 1
ATOM 1658 C CA . THR A 1 215 ? 3.837 18.921 6.352 1.00 69.88 215 THR A CA 1
ATOM 1659 C C . THR A 1 215 ? 4.584 17.766 7.019 1.00 69.88 215 THR A C 1
ATOM 1661 O O . THR A 1 215 ? 3.991 16.775 7.443 1.00 69.88 215 THR A O 1
ATOM 1664 N N . THR A 1 216 ? 5.908 17.889 7.162 1.00 68.75 216 THR A N 1
ATOM 1665 C CA . THR A 1 216 ? 6.727 16.883 7.864 1.00 68.75 216 THR A CA 1
ATOM 1666 C C . THR A 1 216 ? 6.211 16.603 9.280 1.00 68.75 216 THR A C 1
ATOM 1668 O O . THR A 1 216 ? 6.216 15.451 9.711 1.00 68.75 216 THR A O 1
ATOM 1671 N N . GLU A 1 217 ? 5.753 17.640 9.985 1.00 67.12 217 GLU A N 1
ATOM 1672 C CA . GLU A 1 217 ? 5.159 17.540 11.319 1.00 67.12 217 GLU A CA 1
ATOM 1673 C C . GLU A 1 217 ? 3.789 16.850 11.281 1.00 67.12 217 GLU A C 1
ATOM 1675 O O . GLU A 1 217 ? 3.518 16.007 12.132 1.00 67.12 217 GLU A O 1
ATOM 1680 N N . GLU A 1 218 ? 2.951 17.163 10.284 1.00 69.94 218 GLU A N 1
ATOM 1681 C CA . GLU A 1 218 ? 1.625 16.549 10.098 1.00 69.94 218 GLU A CA 1
ATOM 1682 C C . GLU A 1 218 ? 1.722 15.057 9.748 1.00 69.94 218 GLU A C 1
ATOM 1684 O O . GLU A 1 218 ? 0.865 14.271 10.138 1.00 69.94 218 GLU A O 1
ATOM 1689 N N . TYR A 1 219 ? 2.775 14.648 9.042 1.00 65.38 219 TYR A N 1
ATOM 1690 C CA . TYR A 1 219 ? 2.960 13.258 8.637 1.00 65.38 219 TYR A CA 1
ATOM 1691 C C . TYR A 1 219 ? 3.226 12.287 9.796 1.00 65.38 219 TYR A C 1
ATOM 1693 O O . TYR A 1 219 ? 2.944 11.100 9.653 1.00 65.38 219 TYR A O 1
ATOM 1701 N N . ASN A 1 220 ? 3.851 12.753 10.884 1.00 64.12 220 ASN A N 1
ATOM 1702 C CA . ASN A 1 220 ? 4.173 11.948 12.068 1.00 64.12 220 ASN A CA 1
ATOM 1703 C C . ASN A 1 220 ? 4.727 10.531 11.751 1.00 64.12 220 ASN A C 1
ATOM 1705 O O . ASN A 1 220 ? 4.294 9.534 12.324 1.00 64.12 220 ASN A O 1
ATOM 1709 N N . TRP A 1 221 ? 5.677 10.444 10.805 1.00 61.88 221 TRP A N 1
ATOM 1710 C CA . TRP A 1 221 ? 6.140 9.231 10.094 1.00 61.88 221 TRP A CA 1
ATOM 1711 C C . TRP A 1 221 ? 6.569 8.009 10.942 1.00 61.88 221 TRP A C 1
ATOM 1713 O O . TRP A 1 221 ? 6.927 6.982 10.367 1.00 61.88 221 TRP A O 1
ATOM 1723 N N . ALA A 1 222 ? 6.627 8.093 12.272 1.00 54.00 222 ALA A N 1
ATOM 1724 C CA . ALA A 1 222 ? 7.398 7.167 13.102 1.00 54.00 222 ALA A CA 1
ATOM 1725 C C . ALA A 1 222 ? 6.673 6.680 14.367 1.00 54.00 222 ALA A C 1
ATOM 1727 O O . ALA A 1 222 ? 7.255 6.720 15.451 1.00 54.00 222 ALA A O 1
ATOM 1728 N N . ILE A 1 223 ? 5.434 6.192 14.251 1.00 66.50 223 ILE A N 1
ATOM 1729 C CA . ILE A 1 223 ? 4.764 5.569 15.407 1.00 66.50 223 ILE A CA 1
ATOM 1730 C C . ILE A 1 223 ? 4.898 4.039 15.398 1.00 66.50 223 ILE A C 1
ATOM 1732 O O . ILE A 1 223 ? 5.201 3.447 16.432 1.00 66.50 223 ILE A O 1
ATOM 1736 N N . SER A 1 224 ? 4.736 3.392 14.242 1.00 79.38 224 SER A N 1
ATOM 1737 C CA . SER A 1 224 ? 4.788 1.928 14.141 1.00 79.38 224 SER A CA 1
ATOM 1738 C C . SER A 1 224 ? 6.174 1.378 13.812 1.00 79.38 224 SER A C 1
ATOM 1740 O O . SER A 1 224 ? 6.939 1.951 13.037 1.00 79.38 224 SER A O 1
ATOM 1742 N N . ASN A 1 225 ? 6.494 0.221 14.392 1.00 87.81 225 ASN A N 1
ATOM 1743 C CA . ASN A 1 225 ? 7.749 -0.484 14.139 1.00 87.81 225 ASN A CA 1
ATOM 1744 C C . ASN A 1 225 ? 7.689 -1.320 12.837 1.00 87.81 225 ASN A C 1
ATOM 1746 O O . ASN A 1 225 ? 6.622 -1.555 12.270 1.00 87.81 225 ASN A O 1
ATOM 1750 N N . ALA A 1 226 ? 8.846 -1.802 12.371 1.00 89.88 226 ALA A N 1
ATOM 1751 C CA . ALA A 1 226 ? 8.961 -2.563 11.122 1.00 89.88 226 ALA A CA 1
ATOM 1752 C C . ALA A 1 226 ? 8.124 -3.858 11.096 1.00 89.88 226 ALA A C 1
ATOM 1754 O O . ALA A 1 226 ? 7.650 -4.248 10.029 1.00 89.88 226 ALA A O 1
ATOM 1755 N N . ARG A 1 227 ? 7.928 -4.512 12.250 1.00 91.81 227 ARG A N 1
ATOM 1756 C CA . ARG A 1 227 ? 7.080 -5.705 12.361 1.00 91.81 227 ARG A CA 1
ATOM 1757 C C . ARG A 1 227 ? 5.631 -5.352 12.055 1.00 91.81 227 ARG A C 1
ATOM 1759 O O . ARG A 1 227 ? 5.047 -5.967 11.171 1.00 91.81 227 ARG A O 1
ATOM 1766 N N . GLU A 1 228 ? 5.089 -4.323 12.701 1.00 91.00 228 GLU A N 1
ATOM 1767 C CA . GLU A 1 228 ? 3.692 -3.923 12.498 1.00 91.00 228 GLU A CA 1
ATOM 1768 C C . GLU A 1 228 ? 3.413 -3.450 11.071 1.00 91.00 228 GLU A C 1
ATOM 1770 O O . GLU A 1 228 ? 2.343 -3.722 10.522 1.00 91.00 228 GLU A O 1
ATOM 1775 N N . VAL A 1 229 ? 4.386 -2.788 10.438 1.00 91.62 229 VAL A N 1
ATOM 1776 C CA . VAL A 1 229 ? 4.301 -2.415 9.019 1.00 91.62 229 VAL A CA 1
ATOM 1777 C C . VAL A 1 229 ? 4.248 -3.663 8.131 1.00 91.62 229 VAL A C 1
ATOM 1779 O O . VAL A 1 229 ? 3.363 -3.763 7.285 1.00 91.62 229 VAL A O 1
ATOM 1782 N N . GLY A 1 230 ? 5.133 -4.642 8.346 1.00 94.25 230 GLY A N 1
ATOM 1783 C CA . GLY A 1 230 ? 5.112 -5.898 7.589 1.00 94.25 230 GLY A CA 1
ATOM 1784 C C . GLY A 1 230 ? 3.824 -6.703 7.797 1.00 94.25 230 GLY A C 1
ATOM 1785 O O . GLY A 1 230 ? 3.229 -7.171 6.827 1.00 94.25 230 GLY A O 1
ATOM 1786 N N . LEU A 1 231 ? 3.333 -6.796 9.035 1.00 94.06 231 LEU A N 1
ATOM 1787 C CA . LEU A 1 231 ? 2.047 -7.431 9.340 1.00 94.06 231 LEU A CA 1
ATOM 1788 C C . LEU A 1 231 ? 0.873 -6.705 8.666 1.00 94.06 231 LEU A C 1
ATOM 1790 O O . LEU A 1 231 ? -0.044 -7.356 8.174 1.00 94.06 231 LEU A O 1
ATOM 1794 N N . SER A 1 232 ? 0.930 -5.373 8.555 1.00 94.19 232 SER A N 1
ATOM 1795 C CA . SER A 1 232 ? -0.072 -4.595 7.808 1.00 94.19 232 SER A CA 1
ATOM 1796 C C . SER A 1 232 ? -0.079 -4.953 6.323 1.00 94.19 232 SER A C 1
ATOM 1798 O O . SER A 1 232 ? -1.144 -5.072 5.725 1.00 94.19 232 SER A O 1
ATOM 1800 N N . TRP A 1 233 ? 1.094 -5.160 5.718 1.00 95.56 233 TRP A N 1
ATOM 1801 C CA . TRP A 1 233 ? 1.186 -5.576 4.316 1.00 95.56 233 TRP A CA 1
ATOM 1802 C C . TRP A 1 233 ? 0.643 -6.988 4.095 1.00 95.56 233 TRP A C 1
ATOM 1804 O O . TRP A 1 233 ? -0.075 -7.213 3.123 1.00 95.56 233 TRP A O 1
ATOM 1814 N N . LEU A 1 234 ? 0.964 -7.930 4.988 1.00 95.81 234 LEU A N 1
ATOM 1815 C CA . LEU A 1 234 ? 0.423 -9.292 4.943 1.00 95.81 234 LEU A CA 1
ATOM 1816 C C . LEU A 1 234 ? -1.096 -9.288 5.079 1.00 95.81 234 LEU A C 1
ATOM 1818 O O . LEU A 1 234 ? -1.782 -9.801 4.199 1.00 95.81 234 LEU A O 1
ATOM 1822 N N . SER A 1 235 ? -1.603 -8.656 6.137 1.00 95.69 235 SER A N 1
ATOM 1823 C CA . SER A 1 235 ? -3.034 -8.534 6.405 1.00 95.69 235 SER A CA 1
ATOM 1824 C C . SER A 1 235 ? -3.753 -7.890 5.215 1.00 95.69 235 SER A C 1
ATOM 1826 O O . SER A 1 235 ? -4.740 -8.424 4.711 1.00 95.69 235 SER A O 1
ATOM 1828 N N . GLY A 1 236 ? -3.202 -6.804 4.661 1.00 95.88 236 GLY A N 1
ATOM 1829 C CA . GLY A 1 236 ? -3.714 -6.155 3.454 1.00 95.88 236 GLY A CA 1
ATOM 1830 C C . GLY A 1 236 ? -3.822 -7.106 2.260 1.00 95.88 236 GLY A C 1
ATOM 1831 O O . GLY A 1 236 ? -4.895 -7.229 1.674 1.00 95.88 236 GLY A O 1
ATOM 1832 N N . MET A 1 237 ? -2.747 -7.825 1.918 1.00 96.69 237 MET A N 1
ATOM 1833 C CA . MET A 1 237 ? -2.764 -8.782 0.801 1.00 96.69 237 MET A CA 1
ATOM 1834 C C . MET A 1 237 ? -3.733 -9.948 1.031 1.00 96.69 237 MET A C 1
ATOM 1836 O O . MET A 1 237 ? -4.370 -10.388 0.077 1.00 96.69 237 MET A O 1
ATOM 1840 N N . ILE A 1 238 ? -3.854 -10.440 2.267 1.00 95.88 238 ILE A N 1
ATOM 1841 C CA . ILE A 1 238 ? -4.745 -11.553 2.618 1.00 95.88 238 ILE A CA 1
ATOM 1842 C C . ILE A 1 238 ? -6.208 -11.122 2.489 1.00 95.88 238 ILE A C 1
ATOM 1844 O O . ILE A 1 238 ? -6.965 -11.766 1.767 1.00 95.88 238 ILE A O 1
ATOM 1848 N N . VAL A 1 239 ? -6.594 -10.019 3.137 1.00 95.62 239 VAL A N 1
ATOM 1849 C CA . VAL A 1 239 ? -7.993 -9.560 3.205 1.00 95.62 239 VAL A CA 1
ATOM 1850 C C . VAL A 1 239 ? -8.493 -9.038 1.862 1.00 95.62 239 VAL A C 1
ATOM 1852 O O . VAL A 1 239 ? -9.612 -9.347 1.464 1.00 95.62 239 VAL A O 1
ATOM 1855 N N . THR A 1 240 ? -7.675 -8.259 1.152 1.00 93.94 240 THR A N 1
ATOM 1856 C CA . THR A 1 240 ? -8.103 -7.615 -0.104 1.00 93.94 240 THR A CA 1
ATOM 1857 C C . THR A 1 240 ? -7.863 -8.497 -1.329 1.00 93.94 240 THR A C 1
ATOM 1859 O O . THR A 1 240 ? -8.526 -8.345 -2.352 1.00 93.94 240 THR A O 1
ATOM 1862 N N . GLY A 1 241 ? -6.895 -9.419 -1.260 1.00 93.75 241 GLY A N 1
ATOM 1863 C CA . GLY A 1 241 ? -6.380 -10.117 -2.439 1.00 93.75 241 GLY A CA 1
ATOM 1864 C C . GLY A 1 241 ? -5.619 -9.196 -3.403 1.00 93.75 241 GLY A C 1
ATOM 1865 O O . GLY A 1 241 ? -5.403 -9.558 -4.563 1.00 93.75 241 GLY A O 1
ATOM 1866 N N . GLU A 1 242 ? -5.227 -8.000 -2.955 1.00 94.50 242 GLU A N 1
ATOM 1867 C CA . GLU A 1 242 ? -4.602 -6.966 -3.776 1.00 94.50 242 GLU A CA 1
ATOM 1868 C C . GLU A 1 242 ? -3.185 -6.621 -3.306 1.00 94.50 242 GLU A C 1
ATOM 1870 O O . GLU A 1 242 ? -2.860 -6.727 -2.118 1.00 94.50 242 GLU A O 1
ATOM 1875 N N . PRO A 1 243 ? -2.315 -6.173 -4.225 1.00 96.81 243 PRO A N 1
ATOM 1876 C CA . PRO A 1 243 ? -1.015 -5.630 -3.859 1.00 96.81 243 PRO A CA 1
ATOM 1877 C C . PRO A 1 243 ? -1.109 -4.390 -2.957 1.00 96.81 243 PRO A C 1
ATOM 1879 O O . PRO A 1 243 ? -2.021 -3.572 -3.091 1.00 96.81 243 PRO A O 1
ATOM 1882 N N . GLN A 1 244 ? -0.121 -4.211 -2.080 1.00 96.12 244 GLN A N 1
ATOM 1883 C CA . GLN A 1 244 ? -0.081 -3.125 -1.095 1.00 96.12 244 GLN A CA 1
ATOM 1884 C C . GLN A 1 244 ? 1.011 -2.107 -1.442 1.00 96.12 244 GLN A C 1
ATOM 1886 O O . GLN A 1 244 ? 2.156 -2.478 -1.715 1.00 96.12 244 GLN A O 1
ATOM 1891 N N . LEU A 1 245 ? 0.652 -0.820 -1.446 1.00 93.75 245 LEU A N 1
ATOM 1892 C CA . LEU A 1 245 ? 1.559 0.284 -1.772 1.00 93.75 245 LEU A CA 1
ATOM 1893 C C . LEU A 1 245 ? 2.567 0.529 -0.645 1.00 93.75 245 LEU A C 1
ATOM 1895 O O . LEU A 1 245 ? 2.231 0.462 0.535 1.00 93.75 245 LEU A O 1
ATOM 1899 N N . ILE A 1 246 ? 3.801 0.858 -1.020 1.00 92.06 246 ILE A N 1
ATOM 1900 C CA . ILE A 1 246 ? 4.908 1.100 -0.095 1.00 92.06 246 ILE A CA 1
ATOM 1901 C C . ILE A 1 246 ? 5.582 2.419 -0.465 1.00 92.06 246 ILE A C 1
ATOM 1903 O O . ILE A 1 246 ? 6.145 2.561 -1.552 1.00 92.06 246 ILE A O 1
ATOM 1907 N N . GLY A 1 247 ? 5.572 3.367 0.471 1.00 87.94 247 GLY A N 1
ATOM 1908 C CA . GLY A 1 247 ? 6.422 4.553 0.424 1.00 87.94 247 GLY A CA 1
ATOM 1909 C C . GLY A 1 247 ? 7.800 4.253 1.010 1.00 87.94 247 GLY A C 1
ATOM 1910 O O . GLY A 1 247 ? 7.916 3.686 2.094 1.00 87.94 247 GLY A O 1
ATOM 1911 N N . LEU A 1 248 ? 8.852 4.644 0.301 1.00 87.31 248 LEU A N 1
ATOM 1912 C CA . LEU A 1 248 ? 10.240 4.486 0.712 1.00 87.31 248 LEU A CA 1
ATOM 1913 C C . LEU A 1 248 ? 10.897 5.855 0.837 1.00 87.31 248 LEU A C 1
ATOM 1915 O O . LEU A 1 248 ? 10.761 6.703 -0.043 1.00 87.31 248 LEU A O 1
ATOM 1919 N N . LYS A 1 249 ? 11.689 6.039 1.892 1.00 84.12 249 LYS A N 1
ATOM 1920 C CA . LYS A 1 249 ? 12.595 7.179 2.032 1.00 84.12 249 LYS A CA 1
ATOM 1921 C C . LYS A 1 249 ? 14.026 6.689 1.879 1.00 84.12 249 LYS A C 1
ATOM 1923 O O . LYS A 1 249 ? 14.390 5.663 2.456 1.00 84.12 249 LYS A O 1
ATOM 1928 N N . ALA A 1 250 ? 14.837 7.394 1.098 1.00 83.44 250 ALA A N 1
ATOM 1929 C CA . ALA A 1 250 ? 16.232 7.007 0.935 1.00 83.44 250 ALA A CA 1
ATOM 1930 C C . ALA A 1 250 ? 17.093 7.533 2.080 1.00 83.44 250 ALA A C 1
ATOM 1932 O O . ALA A 1 250 ? 16.926 8.657 2.557 1.00 83.44 250 ALA A O 1
ATOM 1933 N N . ARG A 1 251 ? 18.074 6.720 2.460 1.00 82.12 251 ARG A N 1
ATOM 1934 C CA . ARG A 1 251 ? 19.188 7.118 3.311 1.00 82.12 251 ARG A CA 1
ATOM 1935 C C . ARG A 1 251 ? 20.494 6.695 2.661 1.00 82.12 251 ARG A C 1
ATOM 1937 O O . ARG A 1 251 ? 20.544 5.665 1.989 1.00 82.12 251 ARG A O 1
ATOM 1944 N N . THR A 1 252 ? 21.537 7.478 2.861 1.00 81.25 252 THR A N 1
ATOM 1945 C CA . THR A 1 252 ? 22.910 7.103 2.517 1.00 81.25 252 THR A CA 1
ATOM 1946 C C . THR A 1 252 ? 23.408 5.994 3.444 1.00 81.25 252 THR A C 1
ATOM 1948 O O . THR A 1 252 ? 22.831 5.721 4.500 1.00 81.25 252 THR A O 1
ATOM 1951 N N . THR A 1 253 ? 24.508 5.345 3.060 1.00 80.31 253 THR A N 1
ATOM 1952 C CA . THR A 1 253 ? 25.153 4.286 3.854 1.00 80.31 253 THR A CA 1
ATOM 1953 C C . THR A 1 253 ? 25.633 4.768 5.222 1.00 80.31 253 THR A C 1
ATOM 1955 O O . THR A 1 253 ? 25.700 3.971 6.150 1.00 80.31 253 THR A O 1
ATOM 1958 N N . ASP A 1 254 ? 25.935 6.061 5.363 1.00 84.62 254 ASP A N 1
ATOM 1959 C CA . ASP A 1 254 ? 26.304 6.687 6.639 1.00 84.62 254 ASP A CA 1
ATOM 1960 C C . ASP A 1 254 ? 25.092 7.042 7.530 1.00 84.62 254 ASP A C 1
ATOM 1962 O O . ASP A 1 254 ? 25.268 7.541 8.638 1.00 84.62 254 ASP A O 1
ATOM 1966 N N . GLY A 1 255 ? 23.865 6.752 7.075 1.00 81.44 255 GLY A N 1
ATOM 1967 C CA . GLY A 1 255 ? 22.627 6.967 7.824 1.00 81.44 255 GLY A CA 1
ATOM 1968 C C . GLY A 1 255 ? 21.929 8.303 7.557 1.00 81.44 255 GLY A C 1
ATOM 1969 O O . GLY A 1 255 ? 20.864 8.540 8.129 1.00 81.44 255 GLY A O 1
ATOM 1970 N N . THR A 1 256 ? 22.464 9.157 6.682 1.00 85.88 256 THR A N 1
ATOM 1971 C CA . THR A 1 256 ? 21.855 10.457 6.360 1.00 85.88 256 THR A CA 1
ATOM 1972 C C . THR A 1 256 ? 20.604 10.284 5.497 1.00 85.88 256 THR A C 1
ATOM 1974 O O . THR A 1 256 ? 20.656 9.750 4.390 1.00 85.88 256 THR A O 1
ATOM 1977 N N . TRP A 1 257 ? 19.454 10.763 5.977 1.00 83.31 257 TRP A N 1
ATOM 1978 C CA . TRP A 1 257 ? 18.217 10.775 5.193 1.00 83.31 257 TRP A CA 1
ATOM 1979 C C . TRP A 1 257 ? 18.310 11.771 4.039 1.00 83.31 257 TRP A C 1
ATOM 1981 O O . TRP A 1 257 ? 18.617 12.947 4.237 1.00 83.31 257 TRP A O 1
ATOM 1991 N N . LEU A 1 258 ? 17.994 11.305 2.836 1.00 81.69 258 LEU A N 1
ATOM 1992 C CA . LEU A 1 258 ? 17.948 12.136 1.643 1.00 81.69 258 LEU A CA 1
ATOM 1993 C C . LEU A 1 258 ? 16.560 12.757 1.485 1.00 81.69 258 LEU A C 1
ATOM 1995 O O . LEU A 1 258 ? 15.545 12.168 1.864 1.00 81.69 258 LEU A O 1
ATOM 1999 N N . ASN A 1 259 ? 16.511 13.927 0.845 1.00 77.75 259 ASN A N 1
ATOM 2000 C CA . ASN A 1 259 ? 15.265 14.491 0.327 1.00 77.75 259 ASN A CA 1
ATOM 2001 C C . ASN A 1 259 ? 14.874 13.789 -0.986 1.00 77.75 259 ASN A C 1
ATOM 2003 O O . ASN A 1 259 ? 14.790 14.400 -2.049 1.00 77.75 259 ASN A O 1
ATOM 2007 N N . TYR A 1 260 ? 14.745 12.467 -0.906 1.00 77.81 260 TYR A N 1
ATOM 2008 C CA . TYR A 1 260 ? 14.377 11.575 -1.991 1.00 77.81 260 TYR A CA 1
ATOM 2009 C C . TYR A 1 260 ? 13.426 10.516 -1.438 1.00 77.81 260 TYR A C 1
ATOM 2011 O O . TYR A 1 260 ? 13.716 9.865 -0.427 1.00 77.81 260 TYR A O 1
ATOM 2019 N N . ALA A 1 261 ? 12.305 10.346 -2.128 1.00 82.19 261 ALA A N 1
ATOM 2020 C CA . ALA A 1 261 ? 11.309 9.332 -1.840 1.00 82.19 261 ALA A CA 1
ATOM 2021 C C . ALA A 1 261 ? 11.071 8.479 -3.087 1.00 82.19 261 ALA A C 1
ATOM 2023 O O . ALA A 1 261 ? 11.199 8.953 -4.216 1.00 82.19 261 ALA A O 1
ATOM 2024 N N . HIS A 1 262 ? 10.714 7.221 -2.869 1.00 90.62 262 HIS A N 1
ATOM 2025 C CA . HIS A 1 262 ? 10.339 6.284 -3.920 1.00 90.62 262 HIS A CA 1
ATOM 2026 C C . HIS A 1 262 ? 9.060 5.556 -3.527 1.00 90.62 262 HIS A C 1
ATOM 2028 O O . HIS A 1 262 ? 8.724 5.482 -2.347 1.00 90.62 262 HIS A O 1
ATOM 2034 N N . ALA A 1 263 ? 8.352 5.012 -4.508 1.00 92.56 263 ALA A N 1
ATOM 2035 C CA . ALA A 1 263 ? 7.167 4.208 -4.269 1.00 92.56 263 ALA A CA 1
ATOM 2036 C C . ALA A 1 263 ? 7.303 2.868 -4.987 1.00 92.56 263 ALA A C 1
ATOM 2038 O O . ALA A 1 263 ? 7.607 2.814 -6.182 1.00 92.56 263 ALA A O 1
ATOM 2039 N N . VAL A 1 264 ? 7.073 1.799 -4.236 1.00 96.19 264 VAL A N 1
ATOM 2040 C CA . VAL A 1 264 ? 7.038 0.416 -4.716 1.00 96.19 264 VAL A CA 1
ATOM 2041 C C . VAL A 1 264 ? 5.752 -0.238 -4.226 1.00 96.19 264 VAL A C 1
ATOM 2043 O O . VAL A 1 264 ? 4.925 0.398 -3.571 1.00 96.19 264 VAL A O 1
ATOM 2046 N N . MET A 1 265 ? 5.552 -1.505 -4.554 1.00 96.56 265 MET A N 1
ATOM 2047 C CA . MET A 1 265 ? 4.366 -2.242 -4.138 1.00 96.56 265 MET A CA 1
ATOM 2048 C C . MET A 1 265 ? 4.745 -3.677 -3.809 1.00 96.56 265 MET A C 1
ATOM 2050 O O . MET A 1 265 ? 5.487 -4.293 -4.569 1.00 96.56 265 MET A O 1
ATOM 2054 N N . THR A 1 266 ? 4.239 -4.228 -2.711 1.00 98.06 266 THR A N 1
ATOM 2055 C CA . THR A 1 266 ? 4.348 -5.670 -2.462 1.00 98.06 266 THR A CA 1
ATOM 2056 C C . THR A 1 266 ? 3.145 -6.381 -3.057 1.00 98.06 266 THR A C 1
ATOM 2058 O O . THR A 1 266 ? 2.013 -5.935 -2.885 1.00 98.06 266 THR A O 1
ATOM 2061 N N . TYR A 1 267 ? 3.383 -7.469 -3.782 1.00 98.06 267 TYR A N 1
ATOM 2062 C CA . TYR A 1 267 ? 2.328 -8.250 -4.435 1.00 98.06 267 TYR A CA 1
ATOM 2063 C C . TYR A 1 267 ? 2.279 -9.711 -3.987 1.00 98.06 267 TYR A C 1
ATOM 2065 O O . TYR A 1 267 ? 1.414 -10.473 -4.425 1.00 98.06 267 TYR A O 1
ATOM 2073 N N . GLY A 1 268 ? 3.201 -10.107 -3.121 1.00 98.00 268 GLY A N 1
ATOM 2074 C CA . GLY A 1 268 ? 3.186 -11.418 -2.512 1.00 98.00 268 GLY A CA 1
ATOM 2075 C C . GLY A 1 268 ? 4.135 -11.499 -1.333 1.00 98.00 268 GLY A C 1
ATOM 2076 O O . GLY A 1 268 ? 4.932 -10.598 -1.074 1.00 98.00 268 GLY A O 1
ATOM 2077 N N . TYR A 1 269 ? 4.049 -12.612 -0.631 1.00 97.50 269 TYR A N 1
ATOM 2078 C CA . TYR A 1 269 ? 4.958 -13.014 0.422 1.00 97.50 269 TYR A CA 1
ATOM 2079 C C . TYR A 1 269 ? 5.313 -14.476 0.203 1.00 97.50 269 TYR A C 1
ATOM 2081 O O . TYR A 1 269 ? 4.446 -15.274 -0.157 1.00 97.50 269 TYR A O 1
ATOM 2089 N N . LYS A 1 270 ? 6.573 -14.837 0.414 1.00 96.31 270 LYS A N 1
ATOM 2090 C CA . LYS A 1 270 ? 7.021 -16.221 0.352 1.00 96.31 270 LYS A CA 1
ATOM 2091 C C . LYS A 1 270 ? 8.156 -16.452 1.334 1.00 96.31 270 LYS A C 1
ATOM 2093 O O . LYS A 1 270 ? 9.181 -15.783 1.237 1.00 96.31 270 LYS A O 1
ATOM 2098 N N . ASP A 1 271 ? 7.952 -17.406 2.239 1.00 94.12 271 ASP A N 1
ATOM 2099 C CA . ASP A 1 271 ? 8.971 -17.987 3.120 1.00 94.12 271 ASP A CA 1
ATOM 2100 C C . ASP A 1 271 ? 9.915 -16.928 3.739 1.00 94.12 271 ASP A C 1
ATOM 2102 O O . ASP A 1 271 ? 11.137 -16.996 3.596 1.00 94.12 271 ASP A O 1
ATOM 2106 N N . GLY A 1 272 ? 9.355 -15.901 4.390 1.00 94.50 272 GLY A N 1
ATOM 2107 C CA . GLY A 1 272 ? 10.153 -14.851 5.037 1.00 94.50 272 GLY A CA 1
ATOM 2108 C C . GLY A 1 272 ? 10.538 -13.672 4.144 1.00 94.50 272 GLY A C 1
ATOM 2109 O O . GLY A 1 272 ? 11.447 -12.925 4.498 1.00 94.50 272 GLY A O 1
ATOM 2110 N N . SER A 1 273 ? 9.925 -13.483 2.974 1.00 96.06 273 SER A N 1
ATOM 2111 C CA . SER A 1 273 ? 10.227 -12.345 2.092 1.00 96.06 273 SER A CA 1
ATOM 2112 C C . SER A 1 273 ? 8.997 -11.804 1.375 1.00 96.06 273 SER A C 1
ATOM 2114 O O . SER A 1 273 ? 8.222 -12.557 0.791 1.00 96.06 273 SER A O 1
ATOM 2116 N N . PHE A 1 274 ? 8.853 -10.480 1.356 1.00 97.94 274 PHE A N 1
ATOM 2117 C CA . PHE A 1 274 ? 7.894 -9.788 0.497 1.00 97.94 274 PHE A CA 1
ATOM 2118 C C . PHE A 1 274 ? 8.417 -9.701 -0.935 1.00 97.94 274 PHE A C 1
ATOM 2120 O O . PHE A 1 274 ? 9.583 -9.368 -1.143 1.00 97.94 274 PHE A O 1
ATOM 2127 N N . LEU A 1 275 ? 7.552 -9.961 -1.914 1.00 98.12 275 LEU A N 1
ATOM 2128 C CA . LEU A 1 275 ? 7.835 -9.839 -3.344 1.00 98.12 275 LEU A CA 1
ATOM 2129 C C . LEU A 1 275 ? 7.442 -8.445 -3.824 1.00 98.12 275 LEU A C 1
ATOM 2131 O O . LEU A 1 275 ? 6.283 -8.047 -3.694 1.00 98.12 275 LEU A O 1
ATOM 2135 N N . ILE A 1 276 ? 8.392 -7.712 -4.401 1.00 98.06 276 ILE A N 1
ATOM 2136 C CA . ILE A 1 276 ? 8.232 -6.287 -4.690 1.00 98.06 276 ILE A CA 1
ATOM 2137 C C . ILE A 1 276 ? 8.131 -6.022 -6.190 1.00 98.06 276 ILE A C 1
ATOM 2139 O O . ILE A 1 276 ? 8.986 -6.416 -6.983 1.00 98.06 276 ILE A O 1
ATOM 2143 N N . TYR A 1 277 ? 7.093 -5.292 -6.582 1.00 97.75 277 TYR A N 1
ATOM 2144 C CA . TYR A 1 277 ? 7.046 -4.582 -7.848 1.00 97.75 277 TYR A CA 1
ATOM 2145 C C . TYR A 1 277 ? 7.708 -3.213 -7.676 1.00 97.75 277 TYR A C 1
ATOM 2147 O O . TYR A 1 277 ? 7.210 -2.348 -6.953 1.00 97.75 277 TYR A O 1
ATOM 2155 N N . ASP A 1 278 ? 8.836 -3.029 -8.360 1.00 96.69 278 ASP A N 1
ATOM 2156 C CA . ASP A 1 278 ? 9.551 -1.761 -8.434 1.00 96.69 278 ASP A CA 1
ATOM 2157 C C . ASP A 1 278 ? 9.428 -1.193 -9.850 1.00 96.69 278 ASP A C 1
ATOM 2159 O O . ASP A 1 278 ? 9.926 -1.820 -10.789 1.00 96.69 278 ASP A O 1
ATOM 2163 N N . PRO A 1 279 ? 8.814 -0.016 -10.048 1.00 95.62 279 PRO A N 1
ATOM 2164 C CA . PRO A 1 279 ? 8.670 0.555 -11.382 1.00 95.62 279 PRO A CA 1
ATOM 2165 C C . PRO A 1 279 ? 10.013 0.986 -12.006 1.00 95.62 279 PRO A C 1
ATOM 2167 O O . PRO A 1 279 ? 10.054 1.270 -13.201 1.00 95.62 279 PRO A O 1
ATOM 2170 N N . ASN A 1 280 ? 11.124 1.012 -11.255 1.00 94.50 280 ASN A N 1
ATOM 2171 C CA . ASN A 1 280 ? 12.468 1.151 -11.837 1.00 94.50 280 ASN A CA 1
ATOM 2172 C C . ASN A 1 280 ? 12.903 -0.105 -12.621 1.00 94.50 280 ASN A C 1
ATOM 2174 O O . ASN A 1 280 ? 13.742 -0.005 -13.514 1.00 94.50 280 ASN A O 1
ATOM 2178 N N . PHE A 1 281 ? 12.329 -1.272 -12.306 1.00 94.69 281 PHE A N 1
ATOM 2179 C CA . PHE A 1 281 ? 12.660 -2.577 -12.888 1.00 94.69 281 PHE A CA 1
ATOM 2180 C C . PHE A 1 281 ? 11.391 -3.253 -13.431 1.00 94.69 281 PHE A C 1
ATOM 2182 O O . PHE A 1 281 ? 10.923 -4.250 -12.868 1.00 94.69 281 PHE A O 1
ATOM 2189 N N . PRO A 1 282 ? 10.793 -2.699 -14.502 1.00 94.25 282 PRO A N 1
ATOM 2190 C CA . PRO A 1 282 ? 9.559 -3.221 -15.073 1.00 94.25 282 PRO A CA 1
ATOM 2191 C C . PRO A 1 282 ? 9.724 -4.684 -15.501 1.00 94.25 282 PRO A C 1
ATOM 2193 O O . PRO A 1 282 ? 10.740 -5.074 -16.071 1.00 94.25 282 PRO A O 1
ATOM 2196 N N . GLY A 1 283 ? 8.705 -5.504 -15.238 1.00 94.25 283 GLY A N 1
ATOM 2197 C CA . GLY A 1 283 ? 8.702 -6.908 -15.655 1.00 94.25 283 GLY A CA 1
ATOM 2198 C C . GLY A 1 283 ? 9.639 -7.833 -14.874 1.00 94.25 283 GLY A C 1
ATOM 2199 O O . GLY A 1 283 ? 9.882 -8.950 -15.330 1.00 94.25 283 GLY A O 1
ATOM 2200 N N . SER A 1 284 ? 10.154 -7.403 -13.717 1.00 95.06 284 SER A N 1
ATOM 2201 C CA . SER A 1 284 ? 11.023 -8.227 -12.873 1.00 95.06 284 SER A CA 1
ATOM 2202 C C . SER A 1 284 ? 10.417 -9.598 -12.539 1.00 95.06 284 SER A C 1
ATOM 2204 O O . SER A 1 284 ? 9.210 -9.750 -12.324 1.00 95.06 284 SER A O 1
ATOM 2206 N N . SER A 1 285 ? 11.281 -10.618 -12.488 1.00 93.06 285 SER A N 1
ATOM 2207 C CA . SER A 1 285 ? 10.882 -11.976 -12.109 1.00 93.06 285 SER A CA 1
ATOM 2208 C C . SER A 1 285 ? 10.520 -12.038 -10.620 1.00 93.06 285 SER A C 1
ATOM 2210 O O . SER A 1 285 ? 11.236 -11.453 -9.806 1.00 93.06 285 SER A O 1
ATOM 2212 N N . PRO A 1 286 ? 9.516 -12.839 -10.216 1.00 90.56 286 PRO A N 1
ATOM 2213 C CA . PRO A 1 286 ? 9.257 -13.144 -8.807 1.00 90.56 286 PRO A CA 1
ATOM 2214 C C . PRO A 1 286 ? 10.423 -13.821 -8.076 1.00 90.56 286 PRO A C 1
ATOM 2216 O O . PRO A 1 286 ? 10.384 -13.939 -6.859 1.00 90.56 286 PRO A O 1
ATOM 2219 N N . THR A 1 287 ? 11.440 -14.301 -8.796 1.00 92.31 287 THR A N 1
ATOM 2220 C CA . THR A 1 287 ? 12.657 -14.902 -8.226 1.00 92.31 287 THR A CA 1
ATOM 2221 C C . THR A 1 287 ? 13.833 -13.929 -8.143 1.00 92.31 287 THR A C 1
ATOM 2223 O O . THR A 1 287 ? 14.930 -14.339 -7.769 1.00 92.31 287 THR A O 1
ATOM 2226 N N . ASP A 1 288 ? 13.653 -12.669 -8.541 1.00 92.69 288 ASP A N 1
ATOM 2227 C CA . ASP A 1 288 ? 14.699 -11.655 -8.445 1.00 92.69 288 ASP A CA 1
ATOM 2228 C C . ASP A 1 288 ? 14.892 -11.242 -6.981 1.00 92.69 288 ASP A C 1
ATOM 2230 O O . ASP A 1 288 ? 14.086 -10.504 -6.414 1.00 92.69 288 ASP A O 1
ATOM 2234 N N . ALA A 1 289 ? 15.985 -11.704 -6.372 1.00 91.62 289 ALA A N 1
ATOM 2235 C CA . ALA A 1 289 ? 16.321 -11.405 -4.983 1.00 91.62 289 ALA A CA 1
ATOM 2236 C C . ALA A 1 289 ? 16.509 -9.901 -4.719 1.00 91.62 289 ALA A C 1
ATOM 2238 O O . ALA A 1 289 ? 16.312 -9.447 -3.593 1.00 91.62 289 ALA A O 1
ATOM 2239 N N . MET A 1 290 ? 16.853 -9.093 -5.733 1.00 91.81 290 MET A N 1
ATOM 2240 C CA . MET A 1 290 ? 16.918 -7.642 -5.552 1.00 91.81 290 MET A CA 1
ATOM 2241 C C . MET A 1 290 ? 15.528 -7.043 -5.336 1.00 91.81 290 MET A C 1
ATOM 2243 O O . MET A 1 290 ? 15.425 -6.042 -4.630 1.00 91.81 290 MET A O 1
ATOM 2247 N N . ARG A 1 291 ? 14.478 -7.676 -5.876 1.00 95.12 291 ARG A N 1
ATOM 2248 C CA . ARG A 1 291 ? 13.060 -7.298 -5.761 1.00 95.12 291 ARG A CA 1
ATOM 2249 C C . ARG A 1 291 ? 12.342 -8.032 -4.628 1.00 95.12 291 ARG A C 1
ATOM 2251 O O . ARG A 1 291 ? 11.150 -8.319 -4.723 1.00 95.12 291 ARG A O 1
ATOM 2258 N N . MET A 1 292 ? 13.057 -8.300 -3.542 1.00 95.62 292 MET A N 1
ATOM 2259 C CA . MET A 1 292 ? 12.495 -8.869 -2.323 1.00 95.62 292 MET A CA 1
ATOM 2260 C C . MET A 1 292 ? 12.839 -8.007 -1.108 1.00 95.62 292 MET A C 1
ATOM 2262 O O . MET A 1 292 ? 13.883 -7.354 -1.082 1.00 95.62 292 MET A O 1
ATOM 2266 N N . ILE A 1 293 ? 11.958 -8.008 -0.106 1.00 95.69 293 ILE A N 1
ATOM 2267 C CA . ILE A 1 293 ? 12.238 -7.469 1.232 1.00 95.69 293 ILE A CA 1
ATOM 2268 C C . ILE A 1 293 ? 12.120 -8.617 2.240 1.00 95.69 293 ILE A C 1
ATOM 2270 O O . ILE A 1 293 ? 11.001 -9.011 2.582 1.00 95.69 293 ILE A O 1
ATOM 2274 N N . PRO A 1 294 ? 13.250 -9.156 2.726 1.00 95.44 294 PRO A N 1
ATOM 2275 C CA . PRO A 1 294 ? 13.286 -10.119 3.815 1.00 95.44 294 PRO A CA 1
ATOM 2276 C C . PRO A 1 294 ? 12.621 -9.587 5.084 1.00 95.44 294 PRO A C 1
ATOM 2278 O O . PRO A 1 294 ? 12.917 -8.482 5.551 1.00 95.44 294 PRO A O 1
ATOM 2281 N N . PHE A 1 295 ? 11.756 -10.412 5.660 1.00 95.12 295 PHE A N 1
ATOM 2282 C CA . PHE A 1 295 ? 10.941 -10.121 6.827 1.00 95.12 295 PHE A CA 1
ATOM 2283 C C . PHE A 1 295 ? 10.925 -11.304 7.793 1.00 95.12 295 PHE A C 1
ATOM 2285 O O . PHE A 1 295 ? 10.909 -12.465 7.394 1.00 95.12 295 PHE A O 1
ATOM 2292 N N . ASP A 1 296 ? 10.899 -10.993 9.079 1.00 88.06 296 ASP A N 1
ATOM 2293 C CA . ASP A 1 296 ? 10.807 -11.955 10.167 1.00 88.06 296 ASP A CA 1
ATOM 2294 C C . ASP A 1 296 ? 10.013 -11.357 11.307 1.00 88.06 296 ASP A C 1
ATOM 2296 O O . ASP A 1 296 ? 10.160 -10.172 11.613 1.00 88.06 296 ASP A O 1
ATOM 2300 N N . TYR A 1 297 ? 9.212 -12.187 11.961 1.00 89.31 297 TYR A N 1
ATOM 2301 C CA . TYR A 1 297 ? 8.337 -11.719 13.022 1.00 89.31 297 TYR A CA 1
ATOM 2302 C C . TYR A 1 297 ? 9.092 -11.010 14.157 1.00 89.31 297 TYR A C 1
ATOM 2304 O O . TYR A 1 297 ? 8.669 -9.954 14.616 1.00 89.31 297 TYR A O 1
ATOM 2312 N N . ASN A 1 298 ? 10.246 -11.527 14.582 1.00 87.94 298 ASN A N 1
ATOM 2313 C CA . ASN A 1 298 ? 10.959 -10.984 15.739 1.00 87.94 298 ASN A CA 1
ATOM 2314 C C . ASN A 1 298 ? 11.720 -9.692 15.417 1.00 87.94 298 ASN A C 1
ATOM 2316 O O . ASN A 1 298 ? 11.918 -8.861 16.301 1.00 87.94 298 ASN A O 1
ATOM 2320 N N . ASN A 1 299 ? 12.162 -9.524 14.167 1.00 86.44 299 ASN A N 1
ATOM 2321 C CA . ASN A 1 299 ? 13.090 -8.455 13.778 1.00 86.44 299 ASN A CA 1
ATOM 2322 C C . ASN A 1 299 ? 12.494 -7.429 12.797 1.00 86.44 299 ASN A C 1
ATOM 2324 O O . ASN A 1 299 ? 13.098 -6.383 12.565 1.00 86.44 299 ASN A O 1
ATOM 2328 N N . GLY A 1 300 ? 11.330 -7.707 12.208 1.00 92.31 300 GLY A N 1
ATOM 2329 C CA . GLY A 1 300 ? 10.785 -6.931 11.097 1.00 92.31 300 GLY A CA 1
ATOM 2330 C C . GLY A 1 300 ? 11.619 -7.110 9.825 1.00 92.31 300 GLY A C 1
ATOM 2331 O O . GLY A 1 300 ? 11.971 -8.230 9.451 1.00 92.31 300 GLY A O 1
ATOM 2332 N N . PHE A 1 301 ? 11.937 -6.007 9.141 1.00 92.94 301 PHE A N 1
ATOM 2333 C CA . PHE A 1 301 ? 12.739 -6.030 7.914 1.00 92.94 301 PHE A CA 1
ATOM 2334 C C . PHE A 1 301 ? 14.226 -6.258 8.214 1.00 92.94 301 PHE A C 1
ATOM 2336 O O . PHE A 1 301 ? 14.832 -5.504 8.976 1.00 92.94 301 PHE A O 1
ATOM 2343 N N . LYS A 1 302 ? 14.832 -7.277 7.590 1.00 90.38 302 LYS A N 1
ATOM 2344 C CA . LYS A 1 302 ? 16.225 -7.685 7.875 1.00 90.38 302 LYS A CA 1
ATOM 2345 C C . LYS A 1 302 ? 17.281 -6.927 7.068 1.00 90.38 302 LYS A C 1
ATOM 2347 O O . LYS A 1 302 ? 18.460 -6.976 7.409 1.00 90.38 302 LYS A O 1
ATOM 2352 N N . GLU A 1 303 ? 16.885 -6.231 6.008 1.00 88.94 303 GLU A N 1
ATOM 2353 C CA . GLU A 1 303 ? 17.805 -5.491 5.145 1.00 88.94 303 GLU A CA 1
ATOM 2354 C C . GLU A 1 303 ? 17.189 -4.195 4.615 1.00 88.94 303 GLU A C 1
ATOM 2356 O O . GLU A 1 303 ? 15.973 -4.008 4.593 1.00 88.94 303 GLU A O 1
ATOM 2361 N N . ILE A 1 304 ? 18.062 -3.284 4.180 1.00 87.62 304 ILE A N 1
ATOM 2362 C CA . ILE A 1 304 ? 17.654 -2.077 3.465 1.00 87.62 304 ILE A CA 1
ATOM 2363 C C . ILE A 1 304 ? 17.295 -2.481 2.041 1.00 87.62 304 ILE A C 1
ATOM 2365 O O . ILE A 1 304 ? 18.125 -3.028 1.316 1.00 87.62 304 ILE A O 1
ATOM 2369 N N . TYR A 1 305 ? 16.080 -2.153 1.619 1.00 91.06 305 TYR A N 1
ATOM 2370 C CA . TYR A 1 305 ? 15.681 -2.329 0.234 1.00 91.06 305 TYR A CA 1
ATOM 2371 C C . TYR A 1 305 ? 16.445 -1.370 -0.689 1.00 91.06 305 TYR A C 1
ATOM 2373 O O . TYR A 1 305 ? 16.446 -0.154 -0.484 1.00 91.06 305 TYR A O 1
ATOM 2381 N N . VAL A 1 306 ? 17.062 -1.915 -1.737 1.00 87.50 306 VAL A N 1
ATOM 2382 C CA . VAL A 1 306 ? 17.813 -1.147 -2.736 1.00 87.50 306 VAL A CA 1
ATOM 2383 C C . VAL A 1 306 ? 17.011 -1.088 -4.031 1.00 87.50 306 VAL A C 1
ATOM 2385 O O . VAL A 1 306 ? 16.778 -2.113 -4.669 1.00 87.50 306 VAL A O 1
ATOM 2388 N N . SER A 1 307 ? 16.619 0.121 -4.439 1.00 84.38 307 SER A N 1
ATOM 2389 C CA . SER A 1 307 ? 15.901 0.399 -5.697 1.00 84.38 307 SER A CA 1
ATOM 2390 C C . SER A 1 307 ? 16.843 0.822 -6.848 1.00 84.38 307 SER A C 1
ATOM 2392 O O . SER A 1 307 ? 16.434 1.458 -7.815 1.00 84.38 307 SER A O 1
ATOM 2394 N N . GLY A 1 308 ? 18.133 0.485 -6.743 1.00 70.88 308 GLY A N 1
ATOM 2395 C CA . GLY A 1 308 ? 19.162 0.723 -7.764 1.00 70.88 308 GLY A CA 1
ATOM 2396 C C . GLY A 1 308 ? 19.563 -0.551 -8.513 1.00 70.88 308 GLY A C 1
ATOM 2397 O O . GLY A 1 308 ? 19.203 -1.656 -8.112 1.00 70.88 308 GLY A O 1
ATOM 2398 N N . ALA A 1 309 ? 20.300 -0.396 -9.620 1.00 54.34 309 ALA A N 1
ATOM 2399 C CA . ALA A 1 309 ? 20.692 -1.503 -10.506 1.00 54.34 309 ALA A CA 1
ATOM 2400 C C . ALA A 1 309 ? 21.787 -2.424 -9.926 1.00 54.34 309 ALA A C 1
ATOM 2402 O O . ALA A 1 309 ? 22.092 -3.457 -10.514 1.00 54.34 309 ALA A O 1
ATOM 2403 N N . THR A 1 310 ? 22.367 -2.073 -8.778 1.00 45.75 310 THR A N 1
ATOM 2404 C CA . THR A 1 310 ? 23.378 -2.866 -8.066 1.00 45.75 310 THR A CA 1
ATOM 2405 C C . THR A 1 310 ? 23.145 -2.772 -6.558 1.00 45.75 310 THR A C 1
ATOM 2407 O O . THR A 1 310 ? 22.817 -1.688 -6.066 1.00 45.75 310 THR A O 1
ATOM 2410 N N . ARG A 1 311 ? 23.311 -3.893 -5.844 1.00 46.25 311 ARG A N 1
ATOM 2411 C CA . ARG A 1 311 ? 23.528 -3.913 -4.388 1.00 46.25 311 ARG A CA 1
ATOM 2412 C C . ARG A 1 311 ? 25.010 -3.722 -4.086 1.00 46.25 311 ARG A C 1
ATOM 2414 O O . ARG A 1 311 ? 25.824 -4.225 -4.893 1.00 46.25 311 ARG A O 1
#

Radius of gyration: 19.71 Å; chains: 1; bounding box: 50×50×58 Å

Sequence (311 aa):
MVPPAATSENIQFSISYADVSNVNGLPQGASPASKLITIDASGSTIFNKYDMFDKPIEVTLPYDSTVANDDTSPVRFYWYDSQTGRLDSTGFLSEDTSKHTITFLTASFSDFLAVEVDILLSQLSGETSYSVDTGFRPSANGWFIPNYGSVQTPGGMCLGMVSYSKWYYTYHKSDTGLYSKYLEGDPAQWRDDSTAIQLAARAHLATSGIWNSLTTEEYNWAISNAREVGLSWLSGMIVTGEPQLIGLKARTTDGTWLNYAHAVMTYGYKDGSFLIYDPNFPGSSPTDAMRMIPFDYNNGFKEIYVSGATR

Secondary structure (DSSP, 8-state):
---TTS-SS--EEEEEEE--S--TTPPTTEEE-S-EEEEEEE--TTHHHHT--SS-EEEEEE--TTT---TTS-EEEEEEETTTTEEEEPP--EEETTTTEEEEEESS--EEEEEEE---HHHHTTSS--EEE-S--HHHHS-SS-S---SS-TT--HHHHHHHHHHHHHH-TTSSPHHHHT--S-TT-STT-HHHHHHHHHHHHHHHHHHTTS-HHHH---SS-HHHHHHHHHHHHHHHSS-EEEEEEEE-TTSPEEEEEEEEEEEEEETTEEEEE-TTSTT--TT-GGGEEEEETTTEE-S----SS--

pLDDT: mean 88.79, std 8.71, range [45.75, 98.12]